Protein AF-A0A8S4E313-F1 (afdb_monomer)

Mean predicted aligned error: 13.6 Å

Solvent-accessible surface area (backbone atoms only — not comparable to full-atom values): 14727 Å² total; per-residue (Å²): 145,84,91,88,78,82,63,69,72,55,64,66,50,67,77,73,58,85,83,60,54,78,63,60,50,50,54,46,44,51,54,25,23,51,51,15,27,47,52,38,62,74,42,85,80,59,63,58,73,61,29,74,74,58,71,61,76,89,90,59,56,84,85,46,45,64,63,26,40,54,32,16,31,54,33,10,38,54,38,22,50,49,52,43,39,22,54,56,12,40,71,27,19,90,74,72,43,41,83,69,44,88,48,68,59,7,23,49,10,4,50,34,14,37,52,18,28,50,41,6,58,76,62,27,57,80,69,40,64,76,78,74,65,87,90,48,58,56,76,55,43,54,35,49,46,30,16,35,53,33,3,44,57,32,13,56,53,43,55,56,52,51,50,54,51,52,51,51,51,50,52,53,49,51,56,45,39,60,69,62,49,44,56,70,70,29,83,81,67,74,58,94,89,73,76,81,68,86,49,68,69,42,45,26,35,44,58,55,96,85,47,59,91,93,55,60,56,54,24,36,28,70,42,68,45,57,47,98,84,68,48,60,51,27,29,27,30,40,34,96,92,46,71,46,69,74,37,48,44,94,34,42,30,78,52,93,69,79,72,92,80,76,77,132

InterPro domains:
  IPR040676 Domain of unknown function DUF5641 [PF18701] (161-254)

Structure (mmCIF, N/CA/C/O backbone):
data_AF-A0A8S4E313-F1
#
_entry.id   AF-A0A8S4E313-F1
#
loop_
_atom_site.group_PDB
_atom_site.id
_atom_site.type_symbol
_atom_site.label_atom_id
_atom_site.label_alt_id
_atom_site.label_comp_id
_atom_site.label_asym_id
_atom_site.label_entity_id
_atom_site.label_seq_id
_atom_site.pdbx_PDB_ins_code
_atom_site.Cartn_x
_atom_site.Cartn_y
_atom_site.Cartn_z
_atom_site.occupancy
_atom_site.B_iso_or_equiv
_atom_site.auth_seq_id
_atom_site.auth_comp_id
_atom_site.auth_asym_id
_atom_site.auth_atom_id
_atom_site.pdbx_PDB_model_num
ATOM 1 N N . MET A 1 1 ? 43.817 -18.218 -29.518 1.00 33.78 1 MET A N 1
ATOM 2 C CA . MET A 1 1 ? 42.663 -18.446 -30.415 1.00 33.78 1 MET A CA 1
ATOM 3 C C . MET A 1 1 ? 41.450 -17.740 -29.827 1.00 33.78 1 MET A C 1
ATOM 5 O O . MET A 1 1 ? 40.709 -18.353 -29.081 1.00 33.78 1 MET A O 1
ATOM 9 N N . ASN A 1 2 ? 41.327 -16.431 -30.047 1.00 34.94 2 ASN A N 1
ATOM 10 C CA . ASN A 1 2 ? 40.176 -15.607 -29.657 1.00 34.94 2 ASN A CA 1
ATOM 11 C C . ASN A 1 2 ? 40.290 -14.267 -30.401 1.00 34.94 2 ASN A C 1
ATOM 13 O O . ASN A 1 2 ? 41.401 -13.751 -30.458 1.00 34.94 2 ASN A O 1
ATOM 17 N N . LEU A 1 3 ? 39.153 -13.755 -30.901 1.00 31.53 3 LEU A N 1
ATOM 18 C CA . LEU A 1 3 ? 38.874 -12.466 -31.586 1.00 31.53 3 LEU A CA 1
ATOM 19 C C . LEU A 1 3 ? 38.391 -12.561 -33.052 1.00 31.53 3 LEU A C 1
ATOM 21 O O . LEU A 1 3 ? 38.936 -11.895 -33.913 1.00 31.53 3 LEU A O 1
ATOM 25 N N . LEU A 1 4 ? 37.327 -13.316 -33.363 1.00 33.41 4 LEU A N 1
ATOM 26 C CA . LEU A 1 4 ? 36.622 -13.175 -34.660 1.00 33.41 4 LEU A CA 1
ATOM 27 C C . LEU A 1 4 ? 35.114 -13.505 -34.568 1.00 33.41 4 LEU A C 1
ATOM 29 O O . LEU A 1 4 ? 34.601 -14.307 -35.339 1.00 33.41 4 LEU A O 1
ATOM 33 N N . ILE A 1 5 ? 34.380 -12.921 -33.611 1.00 38.91 5 ILE A N 1
ATOM 34 C CA . ILE A 1 5 ? 32.898 -13.041 -33.576 1.00 38.91 5 ILE A CA 1
ATOM 35 C C . ILE A 1 5 ? 32.192 -11.665 -33.516 1.00 38.91 5 ILE A C 1
ATOM 37 O O . ILE A 1 5 ? 30.994 -11.578 -33.743 1.00 38.91 5 ILE A O 1
ATOM 41 N N . GLY A 1 6 ? 32.916 -10.557 -33.312 1.00 32.03 6 GLY A N 1
ATOM 42 C CA . GLY A 1 6 ? 32.310 -9.230 -33.103 1.00 32.03 6 GLY A CA 1
ATOM 43 C C . GLY A 1 6 ? 32.039 -8.369 -34.345 1.00 32.03 6 GLY A C 1
ATOM 44 O O . GLY A 1 6 ? 31.407 -7.332 -34.202 1.00 32.03 6 GLY A O 1
ATOM 45 N N . LEU A 1 7 ? 32.505 -8.753 -35.540 1.00 35.91 7 LEU A N 1
ATOM 46 C CA . LEU A 1 7 ? 32.465 -7.879 -36.731 1.00 35.91 7 LEU A CA 1
ATOM 47 C C . LEU A 1 7 ? 31.402 -8.262 -37.775 1.00 35.91 7 LEU A C 1
ATOM 49 O O . LEU A 1 7 ? 31.015 -7.425 -38.579 1.00 35.91 7 LEU A O 1
ATOM 53 N N . LYS A 1 8 ? 30.845 -9.480 -37.727 1.00 34.62 8 LYS A N 1
ATOM 54 C CA . LYS A 1 8 ? 29.827 -9.921 -38.705 1.00 34.62 8 LYS A CA 1
ATOM 55 C C . LYS A 1 8 ? 28.429 -9.337 -38.484 1.00 34.62 8 LYS A C 1
ATOM 57 O O . LYS A 1 8 ? 27.604 -9.403 -39.384 1.00 34.62 8 LYS A O 1
ATOM 62 N N . SER A 1 9 ? 28.147 -8.775 -37.308 1.00 40.34 9 SER A N 1
ATOM 63 C CA . SER A 1 9 ? 26.855 -8.127 -37.040 1.00 40.34 9 SER A CA 1
ATOM 64 C C . SER A 1 9 ? 26.776 -6.689 -37.549 1.00 40.34 9 SER A C 1
ATOM 66 O O . SER A 1 9 ? 25.672 -6.179 -37.654 1.00 40.34 9 SER A O 1
ATOM 68 N N . LEU A 1 10 ? 27.908 -6.054 -37.871 1.00 39.78 10 LEU A N 1
ATOM 69 C CA . LEU A 1 10 ? 27.942 -4.709 -38.457 1.00 39.78 10 LEU A CA 1
ATOM 70 C C . LEU A 1 10 ? 27.840 -4.754 -39.991 1.00 39.78 10 LEU A C 1
ATOM 72 O O . LEU A 1 10 ? 27.096 -3.972 -40.561 1.00 39.78 10 LEU A O 1
ATOM 76 N N . GLU A 1 11 ? 28.445 -5.743 -40.655 1.00 38.09 11 GLU A N 1
ATOM 77 C CA . GLU A 1 11 ? 28.337 -5.872 -42.123 1.00 38.09 11 GLU A CA 1
ATOM 78 C C . GLU A 1 11 ? 26.950 -6.336 -42.610 1.00 38.09 11 GLU A C 1
ATOM 80 O O . GLU A 1 11 ? 26.594 -6.113 -43.763 1.00 38.09 11 GLU A O 1
ATOM 85 N N . PHE A 1 12 ? 26.135 -6.961 -41.748 1.00 43.62 12 PHE A N 1
ATOM 86 C CA . PHE A 1 12 ? 24.740 -7.289 -42.088 1.00 43.62 12 PHE A CA 1
ATOM 87 C C . PHE A 1 12 ? 23.812 -6.062 -42.015 1.00 43.62 12 PHE A C 1
ATOM 89 O O . PHE A 1 12 ? 22.708 -6.096 -42.549 1.00 43.62 12 PHE A O 1
ATOM 96 N N . ILE A 1 13 ? 24.256 -4.987 -41.356 1.00 47.78 13 ILE A N 1
ATOM 97 C CA . ILE A 1 13 ? 23.512 -3.731 -41.222 1.00 47.78 13 ILE A CA 1
ATOM 98 C C . ILE A 1 13 ? 23.762 -2.856 -42.462 1.00 47.78 13 ILE A C 1
ATOM 100 O O . ILE A 1 13 ? 22.803 -2.351 -43.032 1.00 47.78 13 ILE A O 1
ATOM 104 N N . ASP A 1 14 ? 24.989 -2.790 -42.985 1.00 45.66 14 ASP A N 1
ATOM 105 C CA . ASP A 1 14 ? 25.330 -1.946 -44.150 1.00 45.66 14 ASP A CA 1
ATOM 106 C C . ASP A 1 14 ? 24.607 -2.317 -45.466 1.00 45.66 14 ASP A C 1
ATOM 108 O O . ASP A 1 14 ? 24.535 -1.506 -46.385 1.00 45.66 14 ASP A O 1
ATOM 112 N N . GLY A 1 15 ? 24.033 -3.521 -45.575 1.00 45.38 15 GLY A N 1
ATOM 113 C CA . GLY A 1 15 ? 23.331 -3.979 -46.783 1.00 45.38 15 GLY A CA 1
ATOM 114 C C . GLY A 1 15 ? 21.888 -3.479 -46.952 1.00 45.38 15 GLY A C 1
ATOM 115 O O . GLY A 1 15 ? 21.317 -3.676 -48.021 1.00 45.38 15 GLY A O 1
ATOM 116 N N . ILE A 1 16 ? 21.292 -2.868 -45.919 1.00 51.31 16 ILE A N 1
ATOM 117 C CA . ILE A 1 16 ? 19.897 -2.371 -45.925 1.00 51.31 16 ILE A CA 1
ATOM 118 C C . ILE A 1 16 ? 19.848 -0.826 -45.972 1.00 51.31 16 ILE A C 1
ATOM 120 O O . ILE A 1 16 ? 18.861 -0.251 -46.419 1.00 51.31 16 ILE A O 1
ATOM 124 N N . TYR A 1 17 ? 20.931 -0.140 -45.590 1.00 51.38 17 TYR A N 1
ATOM 125 C CA . TYR A 1 17 ? 21.024 1.326 -45.480 1.00 51.38 17 TYR A CA 1
ATOM 126 C C . TYR A 1 17 ? 21.495 2.024 -46.770 1.00 51.38 17 TYR A C 1
ATOM 128 O O . TYR A 1 17 ? 22.339 2.915 -46.731 1.00 51.38 17 TYR A O 1
ATOM 136 N N . THR A 1 18 ? 20.981 1.645 -47.941 1.00 56.50 18 THR A N 1
ATOM 137 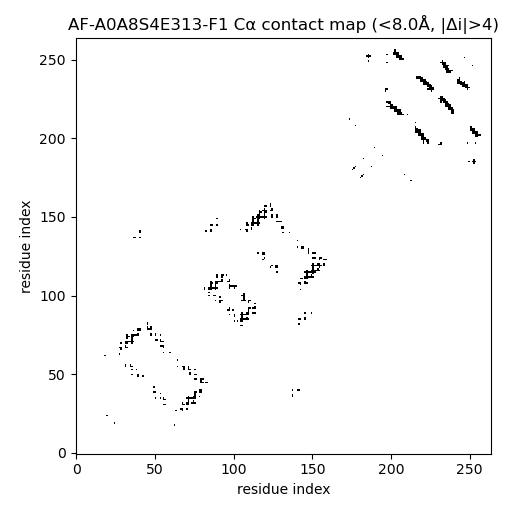C CA . THR A 1 18 ? 21.336 2.349 -49.191 1.00 56.50 18 THR A CA 1
ATOM 138 C C . THR A 1 18 ? 20.481 3.589 -49.475 1.00 56.50 18 THR A C 1
ATOM 140 O O . THR A 1 18 ? 20.801 4.311 -50.416 1.00 56.50 18 THR A O 1
ATOM 143 N N . ALA A 1 19 ? 19.440 3.863 -48.676 1.00 61.62 19 ALA A N 1
ATOM 144 C CA . ALA A 1 19 ? 18.470 4.929 -48.955 1.00 61.62 19 ALA A CA 1
ATOM 145 C C . ALA A 1 19 ? 18.411 6.086 -47.930 1.00 61.62 19 ALA A C 1
ATOM 147 O O . ALA A 1 19 ? 17.939 7.162 -48.277 1.00 61.62 19 ALA A O 1
ATOM 148 N N . LEU A 1 20 ? 18.938 5.919 -46.707 1.00 64.19 20 LEU A N 1
ATOM 149 C CA . LEU A 1 20 ? 18.918 6.955 -45.658 1.00 64.19 20 LEU A CA 1
ATOM 150 C C . LEU A 1 20 ? 20.297 7.594 -45.460 1.00 64.19 20 LEU A C 1
ATOM 152 O O . LEU A 1 20 ? 21.321 6.904 -45.473 1.00 64.19 20 LEU A O 1
ATOM 156 N N . THR A 1 21 ? 20.331 8.902 -45.203 1.00 78.31 21 THR A N 1
ATOM 157 C CA . THR A 1 21 ? 21.546 9.566 -44.714 1.00 78.31 21 THR A CA 1
ATOM 158 C C . THR A 1 21 ? 21.866 9.134 -43.275 1.00 78.31 21 THR A C 1
ATOM 160 O O . THR A 1 21 ? 21.014 8.627 -42.543 1.00 78.31 21 THR A O 1
ATOM 163 N N . SER A 1 22 ? 23.112 9.334 -42.830 1.00 78.44 22 SER A N 1
ATOM 164 C CA . SER A 1 22 ? 23.533 8.956 -41.471 1.00 78.44 22 SER A CA 1
ATOM 165 C C . SER A 1 22 ? 22.798 9.715 -40.362 1.00 78.44 22 SER A C 1
ATOM 167 O O . SER A 1 22 ? 22.685 9.200 -39.254 1.00 78.44 22 SER A O 1
ATOM 169 N N . GLU A 1 23 ? 22.331 10.933 -40.647 1.00 83.88 23 GLU A N 1
ATOM 170 C CA . GLU A 1 23 ? 21.564 11.754 -39.703 1.00 83.88 23 GLU A CA 1
ATOM 171 C C . GLU A 1 23 ? 20.114 11.254 -39.608 1.00 83.88 23 GLU A C 1
ATOM 173 O O . GLU A 1 23 ? 19.646 10.956 -38.512 1.00 83.88 23 GLU A O 1
ATOM 178 N N . GLU A 1 24 ? 19.453 11.003 -40.743 1.00 82.31 24 GLU A N 1
ATOM 179 C CA . GLU A 1 24 ? 18.090 10.442 -40.779 1.00 82.31 24 GLU A CA 1
ATOM 180 C C . GLU A 1 24 ? 18.011 9.055 -40.123 1.00 82.31 24 GLU A C 1
ATOM 182 O O . GLU A 1 24 ? 17.054 8.740 -39.415 1.00 82.31 24 GLU A O 1
ATOM 187 N N . ALA A 1 25 ? 19.042 8.224 -40.304 1.00 84.00 25 ALA A N 1
ATOM 188 C CA . ALA A 1 25 ? 19.141 6.927 -39.643 1.00 84.00 25 ALA A CA 1
ATOM 189 C C . ALA A 1 25 ? 19.225 7.043 -38.109 1.00 84.00 25 ALA A C 1
ATOM 191 O O . ALA A 1 25 ? 18.659 6.206 -37.398 1.00 84.00 25 ALA A O 1
ATOM 192 N N . ALA A 1 26 ? 19.923 8.061 -37.594 1.00 86.88 26 ALA A N 1
ATOM 193 C CA . ALA A 1 26 ? 20.069 8.293 -36.159 1.00 86.88 26 ALA A CA 1
ATOM 194 C C . ALA A 1 26 ? 18.761 8.805 -35.534 1.00 86.88 26 ALA A C 1
ATOM 196 O O . ALA A 1 26 ? 18.336 8.277 -34.503 1.00 86.88 26 ALA A O 1
ATOM 197 N N . ASP A 1 27 ? 18.090 9.750 -36.195 1.00 87.56 27 ASP A N 1
ATOM 198 C CA . ASP A 1 27 ? 16.810 10.313 -35.748 1.00 87.56 27 ASP A CA 1
ATOM 199 C C . ASP A 1 27 ? 15.691 9.260 -35.761 1.00 87.56 27 ASP A C 1
ATOM 201 O O . ASP A 1 27 ? 14.909 9.137 -34.805 1.00 87.56 27 ASP A O 1
ATOM 205 N N . LEU A 1 28 ? 15.657 8.426 -36.808 1.00 89.06 28 LEU A N 1
ATOM 206 C CA . LEU A 1 28 ? 14.756 7.280 -36.889 1.00 89.06 28 LEU A CA 1
ATOM 207 C C . LEU A 1 28 ? 15.016 6.304 -35.737 1.00 89.06 28 LEU A C 1
ATOM 209 O O . LEU A 1 28 ? 14.085 5.873 -35.050 1.00 89.06 28 LEU A O 1
ATOM 213 N N . GLN A 1 29 ? 16.285 5.974 -35.484 1.00 90.12 29 GLN A N 1
ATOM 214 C CA . GLN A 1 29 ? 16.652 5.084 -34.390 1.00 90.12 29 GLN A CA 1
ATOM 215 C C . GLN A 1 29 ? 16.237 5.654 -33.026 1.00 90.12 29 GLN A C 1
ATOM 217 O O . GLN A 1 29 ? 15.736 4.893 -32.195 1.00 90.12 29 GLN A O 1
ATOM 222 N N . GLU A 1 30 ? 16.415 6.953 -32.776 1.00 90.81 30 GLU A N 1
ATOM 223 C CA . GLU A 1 30 ? 16.017 7.598 -31.520 1.00 90.81 30 GLU A CA 1
ATOM 224 C C . GLU A 1 30 ? 14.498 7.537 -31.312 1.00 90.81 30 GLU A C 1
ATOM 226 O O . GLU A 1 30 ? 14.034 7.064 -30.268 1.00 90.81 30 GLU A O 1
ATOM 231 N N . THR A 1 31 ? 13.727 7.916 -32.332 1.00 91.75 31 THR A N 1
ATOM 232 C CA . THR A 1 31 ? 12.257 7.955 -32.289 1.00 91.75 31 THR A CA 1
ATOM 233 C C . THR A 1 31 ? 11.668 6.559 -32.068 1.00 91.75 31 THR A C 1
ATOM 235 O O . THR A 1 31 ? 10.872 6.329 -31.150 1.00 91.75 31 THR A O 1
ATOM 238 N N . CYS A 1 32 ? 12.129 5.580 -32.847 1.00 94.12 32 CYS A N 1
ATOM 239 C CA . CYS A 1 32 ? 11.711 4.185 -32.739 1.00 94.12 32 CYS A CA 1
ATOM 240 C C . CYS A 1 32 ? 12.145 3.555 -31.406 1.00 94.12 32 CYS A C 1
ATOM 242 O O . CYS A 1 32 ? 11.398 2.789 -30.788 1.00 94.12 32 CYS A O 1
ATOM 244 N N . CYS A 1 33 ? 13.329 3.911 -30.902 1.00 93.75 33 CYS A N 1
ATOM 245 C CA . CYS A 1 33 ? 13.784 3.455 -29.595 1.00 93.75 33 CYS A CA 1
ATOM 246 C C . CYS A 1 33 ? 12.902 4.000 -28.463 1.00 93.75 33 CYS A C 1
ATOM 248 O O . CYS A 1 33 ? 12.493 3.226 -27.591 1.00 93.75 33 CYS A O 1
ATOM 250 N N . ALA A 1 34 ? 12.563 5.294 -28.493 1.00 91.31 34 ALA A N 1
ATOM 251 C CA . ALA A 1 34 ? 11.677 5.923 -27.517 1.00 91.31 34 ALA A CA 1
ATOM 252 C C . ALA A 1 34 ? 10.285 5.271 -27.509 1.00 91.31 34 ALA A C 1
ATOM 254 O O . ALA A 1 34 ? 9.765 4.959 -26.434 1.00 91.31 34 ALA A O 1
ATOM 255 N N . HIS A 1 35 ? 9.732 4.965 -28.689 1.00 92.62 35 HIS A N 1
ATOM 256 C CA . HIS A 1 35 ? 8.467 4.238 -28.814 1.00 92.62 35 HIS A CA 1
ATOM 257 C C . HIS A 1 35 ? 8.540 2.844 -28.163 1.00 92.62 35 HIS A C 1
ATOM 259 O O . HIS A 1 35 ? 7.670 2.464 -27.375 1.00 92.62 35 HIS A O 1
ATOM 265 N N . GLY A 1 36 ? 9.626 2.103 -28.405 1.00 93.56 36 GLY A N 1
ATOM 266 C CA . GLY A 1 36 ? 9.865 0.808 -27.765 1.00 93.56 36 GLY A CA 1
ATOM 267 C C . GLY A 1 36 ? 10.011 0.890 -26.239 1.00 93.56 36 GLY A C 1
ATOM 268 O O . GLY A 1 36 ? 9.513 0.018 -25.520 1.00 93.56 36 GLY A O 1
ATOM 269 N N . GLU A 1 37 ? 10.663 1.932 -25.713 1.00 92.62 37 GLU A N 1
ATOM 270 C CA . GLU A 1 37 ? 10.770 2.153 -24.264 1.00 92.62 37 GLU A CA 1
ATOM 271 C C . GLU A 1 37 ? 9.419 2.535 -23.627 1.00 92.62 37 GLU A C 1
ATOM 273 O O . GLU A 1 37 ? 9.097 2.046 -22.538 1.00 92.62 37 GLU A O 1
ATOM 278 N N . ALA A 1 38 ? 8.608 3.355 -24.301 1.00 90.19 38 ALA A N 1
ATOM 279 C CA . ALA A 1 38 ? 7.260 3.709 -23.855 1.00 90.19 38 ALA A CA 1
ATOM 280 C C . ALA A 1 38 ? 6.349 2.471 -23.799 1.00 90.19 38 ALA A C 1
ATOM 282 O O . ALA A 1 38 ? 5.729 2.206 -22.764 1.00 90.19 38 ALA A O 1
ATOM 283 N N . TYR A 1 39 ? 6.370 1.641 -24.848 1.00 91.94 39 TYR A N 1
ATOM 284 C CA . TYR A 1 39 ? 5.656 0.363 -24.875 1.00 91.94 39 TYR A CA 1
ATOM 285 C C . TYR A 1 39 ? 6.085 -0.563 -23.723 1.00 91.94 39 TYR A C 1
ATOM 287 O O . TYR A 1 39 ? 5.256 -1.143 -23.025 1.00 91.94 39 TYR A O 1
ATOM 295 N N . ALA A 1 40 ? 7.390 -0.674 -23.453 1.00 92.44 40 ALA A N 1
ATOM 296 C CA . ALA A 1 40 ? 7.893 -1.476 -22.334 1.00 92.44 40 ALA A CA 1
ATOM 297 C C . ALA A 1 40 ? 7.493 -0.922 -20.950 1.00 92.44 40 ALA A C 1
ATOM 299 O O . ALA A 1 40 ? 7.377 -1.680 -19.977 1.00 92.44 40 ALA A O 1
ATOM 300 N N . THR A 1 41 ? 7.306 0.395 -20.845 1.00 88.75 41 THR A N 1
ATOM 301 C CA . THR A 1 41 ? 6.872 1.059 -19.610 1.00 88.75 41 THR A CA 1
ATOM 302 C C . THR A 1 41 ? 5.433 0.672 -19.281 1.00 88.75 41 THR A C 1
ATOM 304 O O . THR A 1 41 ? 5.184 0.197 -18.167 1.00 88.75 41 THR A O 1
ATOM 307 N N . SER A 1 42 ? 4.528 0.776 -20.261 1.00 86.56 42 SER A N 1
ATOM 308 C CA . SER A 1 42 ? 3.108 0.421 -20.127 1.00 86.56 42 SER A CA 1
ATOM 309 C C . SER A 1 42 ? 2.860 -1.093 -20.073 1.00 86.56 42 SER A C 1
ATOM 311 O O . SER A 1 42 ? 1.901 -1.541 -19.442 1.00 86.56 42 SER A O 1
ATOM 313 N N . ALA A 1 43 ? 3.748 -1.906 -20.654 1.00 87.75 43 ALA A N 1
ATOM 314 C CA . ALA A 1 43 ? 3.625 -3.359 -20.650 1.00 87.75 43 ALA A CA 1
ATOM 315 C C . ALA A 1 43 ? 3.624 -3.957 -19.223 1.00 87.75 43 ALA A C 1
ATOM 317 O O . ALA A 1 43 ? 4.505 -3.650 -18.406 1.00 87.75 43 ALA A O 1
ATOM 318 N N . PRO A 1 44 ? 2.701 -4.881 -18.899 1.00 81.75 44 PRO A N 1
ATOM 319 C CA . PRO A 1 44 ? 2.650 -5.503 -17.584 1.00 81.75 44 PRO A CA 1
ATOM 320 C C . PRO A 1 44 ? 3.828 -6.463 -17.360 1.00 81.75 44 PRO A C 1
ATOM 322 O O . PRO A 1 44 ? 4.158 -7.315 -18.185 1.00 81.75 44 PRO A O 1
ATOM 325 N N . GLY A 1 45 ? 4.447 -6.371 -16.181 1.00 85.12 45 GLY A N 1
ATOM 326 C CA . GLY A 1 45 ? 5.500 -7.292 -15.753 1.00 85.12 45 GLY A CA 1
ATOM 327 C C . GLY A 1 45 ? 6.877 -7.033 -16.377 1.00 85.12 45 GLY A C 1
ATOM 328 O O . GLY A 1 45 ? 7.225 -5.909 -16.727 1.00 85.12 45 GLY A O 1
ATOM 329 N N . THR A 1 46 ? 7.708 -8.080 -16.416 1.00 87.94 46 THR A N 1
ATOM 330 C CA . THR A 1 46 ? 9.125 -8.024 -16.848 1.00 87.94 46 THR A CA 1
ATOM 331 C C . THR A 1 46 ? 9.483 -9.124 -17.855 1.00 87.94 46 THR A C 1
ATOM 333 O O . THR A 1 46 ? 10.652 -9.479 -18.007 1.00 87.94 46 THR A O 1
ATOM 336 N N . ASN A 1 47 ? 8.481 -9.707 -18.526 1.00 90.62 47 ASN A N 1
ATOM 337 C CA . ASN A 1 47 ? 8.688 -10.765 -19.515 1.00 90.62 47 ASN A CA 1
ATOM 338 C C . ASN A 1 47 ? 9.130 -10.155 -20.859 1.00 90.62 47 ASN A C 1
ATOM 340 O O . ASN A 1 47 ? 8.326 -9.467 -21.482 1.00 90.62 47 ASN A O 1
ATOM 344 N N . PRO A 1 48 ? 10.348 -10.440 -21.360 1.00 89.38 48 PRO A N 1
ATOM 345 C CA . PRO A 1 48 ? 10.834 -9.860 -22.614 1.00 89.38 48 PRO A CA 1
ATOM 346 C C . PRO A 1 48 ? 10.015 -10.252 -23.848 1.00 89.38 48 PRO A C 1
ATOM 348 O O . PRO A 1 48 ? 10.093 -9.565 -24.862 1.00 89.38 48 PRO A O 1
ATOM 351 N N . ARG A 1 49 ? 9.224 -11.336 -23.780 1.00 90.44 49 ARG A N 1
ATOM 352 C CA . ARG A 1 49 ? 8.392 -11.789 -24.907 1.00 90.44 49 ARG A CA 1
ATOM 353 C C . ARG A 1 49 ? 7.347 -10.761 -25.334 1.00 90.44 49 ARG A C 1
ATOM 355 O O . ARG A 1 49 ? 7.001 -10.762 -26.508 1.00 90.44 49 ARG A O 1
ATOM 362 N N . VAL A 1 50 ? 6.920 -9.871 -24.431 1.00 92.38 50 VAL A N 1
ATOM 363 C CA . VAL A 1 50 ? 5.958 -8.798 -24.743 1.00 92.38 50 VAL A CA 1
ATOM 364 C C . VAL A 1 50 ? 6.469 -7.867 -25.844 1.00 92.38 50 VAL A C 1
ATOM 366 O O . VAL A 1 50 ? 5.695 -7.350 -26.632 1.00 92.38 50 VAL A O 1
ATOM 369 N N . CYS A 1 51 ? 7.791 -7.720 -25.974 1.00 92.75 51 CYS A N 1
ATOM 370 C CA . CYS A 1 51 ? 8.392 -6.890 -27.012 1.00 92.75 51 CYS A CA 1
ATOM 371 C C . CYS A 1 51 ? 8.233 -7.463 -28.424 1.00 92.75 51 CYS A C 1
ATOM 373 O O . CYS A 1 51 ? 8.525 -6.764 -29.384 1.00 92.75 51 CYS A O 1
ATOM 375 N N . SER A 1 52 ? 7.798 -8.717 -28.575 1.00 90.69 52 SER A N 1
ATOM 376 C CA . SER A 1 52 ? 7.520 -9.299 -29.898 1.00 90.69 52 SER A CA 1
ATOM 377 C C . SER A 1 52 ? 6.312 -8.631 -30.557 1.00 90.69 52 SER A C 1
ATOM 379 O O . SER A 1 52 ? 6.289 -8.506 -31.779 1.00 90.69 52 SER A O 1
ATOM 381 N N . ASP A 1 53 ? 5.369 -8.166 -29.731 1.00 90.94 53 ASP A N 1
ATOM 382 C CA . ASP A 1 53 ? 4.118 -7.522 -30.136 1.00 90.94 53 ASP A CA 1
ATOM 383 C C . ASP A 1 53 ? 4.258 -5.994 -30.266 1.00 90.94 53 ASP A C 1
ATOM 385 O O . ASP A 1 53 ? 3.298 -5.312 -30.625 1.00 90.94 53 ASP A O 1
ATOM 389 N N . ALA A 1 54 ? 5.445 -5.447 -29.973 1.00 92.00 54 ALA A N 1
ATOM 390 C CA . ALA A 1 54 ? 5.724 -4.025 -30.113 1.00 92.00 54 ALA A CA 1
ATOM 391 C C . ALA A 1 54 ? 5.737 -3.641 -31.600 1.00 92.00 54 ALA A C 1
ATOM 393 O O . ALA A 1 54 ? 6.500 -4.203 -32.395 1.00 92.00 54 ALA A O 1
ATOM 394 N N . LYS A 1 55 ? 4.875 -2.689 -31.956 1.00 92.06 55 LYS A N 1
ATOM 395 C CA . LYS A 1 55 ? 4.722 -2.169 -33.316 1.00 92.06 55 LYS A CA 1
ATOM 396 C C . LYS A 1 55 ? 5.502 -0.862 -33.484 1.00 92.06 55 LYS A C 1
ATOM 398 O O . LYS A 1 55 ? 5.739 -0.180 -32.487 1.00 92.06 55 LYS A O 1
ATOM 403 N N . PRO A 1 56 ? 5.934 -0.539 -34.711 1.00 91.88 56 PRO A N 1
ATOM 404 C CA . PRO A 1 56 ? 6.480 0.774 -35.006 1.00 91.88 56 PRO A CA 1
ATOM 405 C C . PRO A 1 56 ? 5.372 1.848 -34.985 1.00 91.88 56 PRO A C 1
ATOM 407 O O . PRO A 1 56 ? 4.193 1.489 -35.052 1.00 91.88 56 PRO A O 1
ATOM 410 N N . PRO A 1 57 ? 5.734 3.140 -34.883 1.00 91.06 57 PRO A N 1
ATOM 411 C CA . PRO A 1 57 ? 4.817 4.256 -35.126 1.00 91.06 57 PRO A CA 1
ATOM 412 C C . PRO A 1 57 ? 4.156 4.185 -36.512 1.00 91.06 57 PRO A C 1
ATOM 414 O O . PRO A 1 57 ? 4.734 3.619 -37.438 1.00 91.06 57 PRO A O 1
ATOM 417 N N . ASP A 1 58 ? 2.969 4.782 -36.646 1.00 88.19 58 ASP A N 1
ATOM 418 C CA . ASP A 1 58 ? 2.194 4.761 -37.897 1.00 88.19 58 ASP A CA 1
ATOM 419 C C . ASP A 1 58 ? 2.774 5.695 -38.985 1.00 88.19 58 ASP A C 1
ATOM 421 O O . ASP A 1 58 ? 2.587 5.441 -40.173 1.00 88.19 58 ASP A O 1
ATOM 425 N N . ASP A 1 59 ? 3.514 6.739 -38.592 1.00 87.12 59 ASP A N 1
ATOM 426 C CA . ASP A 1 59 ? 4.090 7.751 -39.490 1.00 87.12 59 ASP A CA 1
ATOM 427 C C . ASP A 1 59 ? 5.526 7.382 -39.914 1.00 87.12 59 ASP A C 1
ATOM 429 O O . ASP A 1 59 ? 6.493 7.991 -39.454 1.00 87.12 59 ASP A O 1
ATOM 433 N N . LEU A 1 60 ? 5.679 6.351 -40.752 1.00 88.19 60 LEU A N 1
ATOM 434 C CA . LEU A 1 60 ? 6.978 5.919 -41.285 1.00 88.19 60 LEU A CA 1
ATOM 435 C C . LEU A 1 60 ? 6.936 5.713 -42.797 1.00 88.19 60 LEU A C 1
ATOM 437 O O . LEU A 1 60 ? 6.003 5.101 -43.323 1.00 88.19 60 LEU A O 1
ATOM 441 N N . ASP A 1 61 ? 7.997 6.145 -43.474 1.00 88.25 61 ASP A N 1
ATOM 442 C CA . ASP A 1 61 ? 8.214 5.829 -44.883 1.00 88.25 61 ASP A CA 1
ATOM 443 C C . ASP A 1 61 ? 8.538 4.336 -45.055 1.00 88.25 61 ASP A C 1
ATOM 445 O O . ASP A 1 61 ? 9.110 3.706 -44.162 1.00 88.25 61 ASP A O 1
ATOM 449 N N . GLU A 1 62 ? 8.219 3.752 -46.216 1.00 86.12 62 GLU A N 1
ATOM 450 C CA . GLU A 1 62 ? 8.380 2.307 -46.471 1.00 86.12 62 GLU A CA 1
ATOM 451 C C . GLU A 1 62 ? 9.804 1.795 -46.179 1.00 86.12 62 GLU A C 1
ATOM 453 O O . GLU A 1 62 ? 9.986 0.695 -45.655 1.00 86.12 62 GLU A O 1
ATOM 458 N N . GLU A 1 63 ? 10.816 2.619 -46.451 1.00 84.25 63 GLU A N 1
ATOM 459 C CA . GLU A 1 63 ? 12.235 2.314 -46.230 1.00 84.25 63 GLU A CA 1
ATOM 460 C C . GLU A 1 63 ? 12.637 2.365 -44.742 1.00 84.25 63 GLU A C 1
ATOM 462 O O . GLU A 1 63 ? 13.614 1.737 -44.328 1.00 84.25 63 GLU A O 1
ATOM 467 N N . GLN A 1 64 ? 11.864 3.071 -43.913 1.00 89.50 64 GLN A N 1
ATOM 468 C CA . GLN A 1 64 ? 12.106 3.260 -42.480 1.00 89.50 64 GLN A CA 1
ATOM 469 C C . GLN A 1 64 ? 11.446 2.175 -41.617 1.00 89.50 64 GLN A C 1
ATOM 471 O O . GLN A 1 64 ? 11.872 1.946 -40.479 1.00 89.50 64 GLN A O 1
ATOM 476 N N . VAL A 1 65 ? 10.426 1.483 -42.141 1.00 89.69 65 VAL A N 1
ATOM 477 C CA . VAL A 1 65 ? 9.609 0.520 -41.383 1.00 89.69 65 VAL A CA 1
ATOM 478 C C . VAL A 1 65 ? 10.454 -0.608 -40.788 1.00 89.69 65 VAL A C 1
ATOM 480 O O . VAL A 1 65 ? 10.408 -0.842 -39.578 1.00 89.69 65 VAL A O 1
ATOM 483 N N . GLU A 1 66 ? 11.247 -1.305 -41.603 1.00 89.44 66 GLU A N 1
ATOM 484 C CA . GLU A 1 66 ? 12.006 -2.474 -41.138 1.00 89.44 66 GLU A CA 1
ATOM 485 C C . GLU A 1 66 ? 13.127 -2.097 -40.143 1.00 89.44 66 GLU A C 1
ATOM 487 O O . GLU A 1 66 ? 13.180 -2.692 -39.057 1.00 89.44 66 GLU A O 1
ATOM 492 N N . PRO A 1 67 ? 13.965 -1.066 -40.403 1.00 89.88 67 PRO A N 1
ATOM 493 C CA . PRO A 1 67 ? 14.912 -0.555 -39.407 1.00 89.88 67 PRO A CA 1
ATOM 494 C C . PRO A 1 67 ? 14.234 -0.136 -38.094 1.00 89.88 67 PRO A C 1
ATOM 496 O O . PRO A 1 67 ? 14.732 -0.444 -37.003 1.00 89.88 67 PRO 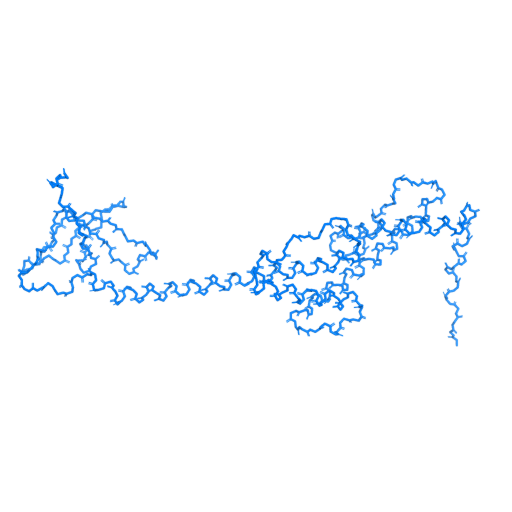A O 1
ATOM 499 N N . CYS A 1 68 ? 13.065 0.508 -38.177 1.00 93.50 68 CYS A N 1
ATOM 500 C CA . CYS A 1 68 ? 12.316 0.934 -37.003 1.00 93.50 68 CYS A CA 1
ATOM 501 C C . CYS A 1 68 ? 11.799 -0.250 -36.175 1.00 93.50 68 CYS A C 1
ATOM 503 O O . CYS A 1 68 ? 11.942 -0.247 -34.952 1.00 93.50 68 CYS A O 1
ATOM 505 N N . ILE A 1 69 ? 11.256 -1.297 -36.808 1.00 92.88 69 ILE A N 1
ATOM 506 C CA . ILE A 1 69 ? 10.792 -2.510 -36.111 1.00 92.88 69 ILE A CA 1
ATOM 507 C C . ILE A 1 69 ? 11.933 -3.138 -35.304 1.00 92.88 69 ILE A C 1
ATOM 509 O O . ILE A 1 69 ? 11.740 -3.528 -34.145 1.00 92.88 69 ILE A O 1
ATOM 513 N N . ILE A 1 70 ? 13.126 -3.226 -35.895 1.00 91.75 70 ILE A N 1
ATOM 514 C CA . ILE A 1 70 ? 14.315 -3.761 -35.223 1.00 91.75 70 ILE A CA 1
ATOM 515 C C . ILE A 1 70 ? 14.674 -2.884 -34.014 1.00 91.75 70 ILE A C 1
ATOM 517 O O . ILE A 1 70 ? 14.863 -3.410 -32.909 1.00 91.75 70 ILE A O 1
ATOM 521 N N . ALA A 1 71 ? 14.706 -1.559 -34.190 1.00 93.50 71 ALA A N 1
ATOM 522 C CA . ALA A 1 71 ? 15.018 -0.602 -33.129 1.00 93.50 71 ALA A CA 1
ATOM 523 C C . ALA A 1 71 ? 14.001 -0.649 -31.971 1.00 93.50 71 ALA A C 1
ATOM 525 O O . ALA A 1 71 ? 14.401 -0.785 -30.809 1.00 93.50 71 ALA A O 1
ATOM 526 N N . VAL A 1 72 ? 12.697 -0.627 -32.273 1.00 95.00 72 VAL A N 1
ATOM 527 C CA . VAL A 1 72 ? 11.595 -0.722 -31.297 1.00 95.00 72 VAL A CA 1
ATOM 528 C C . VAL A 1 72 ? 11.742 -1.980 -30.447 1.00 95.00 72 VAL A C 1
ATOM 530 O O . VAL A 1 72 ? 11.749 -1.912 -29.213 1.00 95.00 72 VAL A O 1
ATOM 533 N N . LYS A 1 73 ? 11.908 -3.143 -31.089 1.00 94.69 73 LYS A N 1
ATOM 534 C CA . LYS A 1 73 ? 12.009 -4.432 -30.392 1.00 94.69 73 LYS A CA 1
ATOM 535 C C . LYS A 1 73 ? 13.256 -4.499 -29.513 1.00 94.69 73 LYS A C 1
ATOM 537 O O . LYS A 1 73 ? 13.165 -4.912 -28.352 1.00 94.69 73 LYS A O 1
ATOM 542 N N . ALA A 1 74 ? 14.406 -4.061 -30.028 1.00 93.94 74 ALA A N 1
ATOM 543 C CA . ALA A 1 74 ? 15.664 -4.057 -29.285 1.00 93.94 74 ALA A CA 1
ATOM 544 C C . ALA A 1 74 ? 15.610 -3.124 -28.061 1.00 93.94 74 ALA A C 1
ATOM 546 O O . ALA A 1 74 ? 15.985 -3.524 -26.949 1.00 93.94 74 ALA A O 1
ATOM 547 N N . CYS A 1 75 ? 15.096 -1.903 -28.230 1.00 95.19 75 CYS A N 1
ATOM 548 C CA . CYS A 1 75 ? 14.963 -0.940 -27.139 1.00 95.19 75 CYS A CA 1
ATOM 549 C C . CYS A 1 75 ? 13.911 -1.358 -26.110 1.00 95.19 75 CYS A C 1
ATOM 551 O O . CYS A 1 75 ? 14.179 -1.263 -24.908 1.00 95.19 75 CYS A O 1
ATOM 553 N N . CYS A 1 76 ? 12.788 -1.940 -26.540 1.00 95.19 76 CYS A N 1
ATOM 554 C CA . CYS A 1 76 ? 11.811 -2.538 -25.632 1.00 95.19 76 CYS A CA 1
ATOM 555 C C . CYS A 1 76 ? 12.462 -3.607 -24.742 1.00 95.19 76 CYS A C 1
ATOM 557 O O . CYS A 1 76 ? 12.366 -3.543 -23.514 1.00 95.19 76 CYS A O 1
ATOM 559 N N . GLN A 1 77 ? 13.201 -4.560 -25.323 1.00 95.06 77 GLN A N 1
ATOM 560 C CA . GLN A 1 77 ? 13.856 -5.623 -24.548 1.00 95.06 77 GLN A CA 1
ATOM 561 C C . GLN A 1 77 ? 14.881 -5.061 -23.554 1.00 95.06 77 GLN A C 1
ATOM 563 O O . GLN A 1 77 ? 14.947 -5.498 -22.397 1.00 95.06 77 GLN A O 1
ATOM 568 N N . LYS A 1 78 ? 15.658 -4.058 -23.978 1.00 93.88 78 LYS A N 1
ATOM 569 C CA . LYS A 1 78 ? 16.605 -3.345 -23.113 1.00 93.88 78 LYS A CA 1
ATOM 570 C C . LYS A 1 78 ? 15.886 -2.655 -21.952 1.00 93.88 78 LYS A C 1
ATOM 572 O O . LYS A 1 78 ? 16.360 -2.728 -20.816 1.00 93.88 78 LYS A O 1
ATOM 577 N N . HIS A 1 79 ? 14.736 -2.037 -22.202 1.00 94.19 79 HIS A N 1
ATOM 578 C CA . HIS A 1 79 ? 13.943 -1.379 -21.170 1.00 94.19 79 HIS A CA 1
ATOM 579 C C . HIS A 1 79 ? 13.292 -2.383 -20.204 1.00 94.19 79 HIS A C 1
ATOM 581 O O . HIS A 1 79 ? 13.354 -2.197 -18.989 1.00 94.19 79 HIS A O 1
ATOM 587 N N . ILE A 1 80 ? 12.786 -3.517 -20.695 1.00 94.56 80 ILE A N 1
ATOM 588 C CA . ILE A 1 80 ? 12.295 -4.612 -19.842 1.00 94.56 80 ILE A CA 1
ATOM 589 C C . ILE A 1 80 ? 13.402 -5.138 -18.916 1.00 94.56 80 ILE A C 1
ATOM 591 O O . ILE A 1 80 ? 13.149 -5.414 -17.738 1.00 94.56 80 ILE A O 1
ATOM 595 N N . LYS A 1 81 ? 14.651 -5.215 -19.393 1.00 94.31 81 LYS A N 1
ATOM 596 C CA . LYS A 1 81 ? 15.800 -5.538 -18.535 1.00 94.31 81 LYS A CA 1
ATOM 597 C C . LYS A 1 81 ? 16.002 -4.482 -17.440 1.00 94.31 81 LYS A C 1
ATOM 599 O O . LYS A 1 81 ? 16.149 -4.865 -16.281 1.00 94.31 81 LYS A O 1
ATOM 604 N N . LYS A 1 82 ? 15.932 -3.181 -17.764 1.00 94.06 82 LYS A N 1
ATOM 605 C CA . LYS A 1 82 ? 15.978 -2.094 -16.760 1.00 94.06 82 LYS A CA 1
ATOM 606 C C . LYS A 1 82 ? 14.852 -2.240 -15.724 1.00 94.06 82 LYS A C 1
ATOM 608 O O . LYS A 1 82 ? 15.110 -2.110 -14.531 1.00 94.06 82 LYS A O 1
ATOM 613 N N . LYS A 1 83 ? 13.630 -2.579 -16.153 1.00 94.19 83 LYS A N 1
ATOM 614 C CA . LYS A 1 83 ? 12.468 -2.820 -15.276 1.00 94.19 83 LYS A CA 1
ATOM 615 C C . LYS A 1 83 ? 12.703 -3.999 -14.326 1.00 94.19 83 LYS A C 1
ATOM 617 O O . LYS A 1 83 ? 12.431 -3.898 -13.131 1.00 94.19 83 LYS A O 1
ATOM 622 N N . LYS A 1 84 ? 13.274 -5.097 -14.832 1.00 94.75 84 LYS A N 1
ATOM 623 C CA . LYS A 1 84 ? 13.656 -6.269 -14.026 1.00 94.75 84 LYS A CA 1
ATOM 624 C C . LYS A 1 84 ? 14.718 -5.929 -12.981 1.00 94.75 84 LYS A C 1
ATOM 626 O O . LYS A 1 84 ? 14.594 -6.336 -11.826 1.00 94.75 84 LYS A O 1
ATOM 631 N N . ASP A 1 85 ? 15.730 -5.174 -13.380 1.00 95.50 85 ASP A N 1
ATOM 632 C CA . ASP A 1 85 ? 16.810 -4.730 -12.504 1.00 95.50 85 ASP A CA 1
ATOM 633 C C . ASP A 1 85 ? 16.315 -3.756 -11.422 1.00 95.50 85 ASP A C 1
ATOM 635 O O . ASP A 1 85 ? 16.654 -3.909 -10.248 1.00 95.50 85 ASP A O 1
ATOM 639 N N . CYS A 1 86 ? 15.454 -2.806 -11.796 1.00 95.62 86 CYS A N 1
ATOM 640 C CA . CYS A 1 86 ? 14.779 -1.896 -10.873 1.00 95.62 86 CYS A CA 1
ATOM 641 C C . CYS A 1 86 ? 13.958 -2.674 -9.831 1.00 95.62 86 CYS A C 1
ATOM 643 O O . CYS A 1 86 ? 14.135 -2.480 -8.628 1.00 95.62 86 CYS A O 1
ATOM 645 N N . ALA A 1 87 ? 13.148 -3.644 -10.272 1.00 94.88 87 ALA A N 1
ATOM 646 C CA . ALA A 1 87 ? 12.367 -4.503 -9.383 1.00 94.88 87 ALA A CA 1
ATOM 647 C C . ALA A 1 87 ? 13.248 -5.355 -8.448 1.00 94.88 87 ALA A C 1
ATOM 649 O O . ALA A 1 87 ? 12.885 -5.596 -7.295 1.00 94.88 87 ALA A O 1
ATOM 650 N N . ALA A 1 88 ? 14.417 -5.813 -8.911 1.00 95.62 88 ALA A N 1
ATOM 651 C CA . ALA A 1 88 ? 15.391 -6.490 -8.055 1.00 95.62 88 ALA A CA 1
ATOM 652 C C . ALA A 1 88 ? 15.967 -5.542 -6.987 1.00 95.62 88 ALA A C 1
ATOM 654 O O . ALA A 1 88 ? 16.105 -5.944 -5.832 1.00 95.62 88 ALA A O 1
ATOM 655 N N . GLY A 1 89 ? 16.236 -4.284 -7.351 1.00 96.25 89 GLY A N 1
ATOM 656 C CA . GLY A 1 89 ? 16.626 -3.220 -6.425 1.00 96.25 89 GLY A CA 1
ATOM 657 C C . GLY A 1 89 ? 15.573 -2.948 -5.350 1.00 96.25 89 GLY A C 1
ATOM 658 O O . GLY A 1 89 ? 15.888 -2.971 -4.161 1.00 96.25 89 GLY A O 1
ATOM 659 N N . MET A 1 90 ? 14.305 -2.797 -5.741 1.00 96.62 90 MET A N 1
ATOM 660 C CA . MET A 1 90 ? 13.190 -2.565 -4.809 1.00 96.62 90 MET A CA 1
ATOM 661 C C . MET A 1 90 ? 13.071 -3.667 -3.745 1.00 96.62 90 MET A C 1
ATOM 663 O O . MET A 1 90 ? 12.821 -3.379 -2.577 1.00 96.62 90 MET A O 1
ATOM 667 N N . LYS A 1 91 ? 13.327 -4.934 -4.102 1.00 96.12 91 LYS A N 1
ATOM 668 C CA . LYS A 1 91 ? 13.315 -6.058 -3.142 1.00 96.12 91 LYS A CA 1
ATOM 669 C C . LYS A 1 91 ? 14.390 -5.951 -2.056 1.00 96.12 91 LYS A C 1
ATOM 671 O O . LYS A 1 91 ? 14.253 -6.567 -1.001 1.00 96.12 91 LYS A O 1
ATOM 676 N N . LEU A 1 92 ? 15.458 -5.194 -2.299 1.00 96.62 92 LEU A N 1
ATOM 677 C CA . LEU A 1 92 ? 16.572 -5.008 -1.367 1.00 96.62 92 LEU A CA 1
ATOM 678 C C . LEU A 1 92 ? 16.402 -3.775 -0.470 1.00 96.62 92 LEU A C 1
ATOM 680 O O . LEU A 1 92 ? 17.067 -3.691 0.568 1.00 96.62 92 LEU A O 1
ATOM 684 N N . ALA A 1 93 ? 15.492 -2.861 -0.817 1.00 96.44 93 ALA A N 1
ATOM 685 C CA . ALA A 1 93 ? 15.215 -1.650 -0.048 1.00 96.44 93 ALA A CA 1
ATOM 686 C C . ALA A 1 93 ? 14.776 -1.933 1.405 1.00 96.44 93 ALA A C 1
ATOM 688 O O . ALA A 1 93 ? 15.343 -1.330 2.319 1.00 96.44 93 ALA A O 1
ATOM 689 N N . PRO A 1 94 ? 13.883 -2.908 1.702 1.00 94.50 94 PRO A N 1
ATOM 690 C CA . PRO A 1 94 ? 13.526 -3.229 3.087 1.00 94.50 94 PRO A CA 1
ATOM 691 C C . PRO A 1 94 ? 14.702 -3.711 3.939 1.00 94.50 94 PRO A C 1
ATOM 693 O O . PRO A 1 94 ? 14.680 -3.568 5.160 1.00 94.50 94 PRO A O 1
ATOM 696 N N . LEU A 1 95 ? 15.728 -4.272 3.294 1.00 94.88 95 LEU A N 1
ATOM 697 C CA . LEU A 1 95 ? 16.936 -4.782 3.936 1.00 94.88 95 LEU A CA 1
ATOM 698 C C . LEU A 1 95 ? 18.046 -3.726 4.037 1.00 94.88 95 LEU A C 1
ATOM 700 O O . LEU A 1 95 ? 19.110 -4.042 4.564 1.00 94.88 95 LEU A O 1
ATOM 704 N N . LYS A 1 96 ? 17.828 -2.503 3.525 1.00 93.31 96 LYS A N 1
ATOM 705 C CA . LYS A 1 96 ? 18.830 -1.425 3.436 1.00 93.31 96 LYS A CA 1
ATOM 706 C C . LYS A 1 96 ? 20.104 -1.846 2.685 1.00 93.31 96 LYS A C 1
ATOM 708 O O . LYS A 1 96 ? 21.211 -1.451 3.038 1.00 93.31 96 LYS A O 1
ATOM 713 N N . LYS A 1 97 ? 19.955 -2.673 1.642 1.00 95.69 97 LYS A N 1
ATOM 714 C CA . LYS A 1 97 ? 21.063 -3.254 0.859 1.00 95.69 97 LYS A CA 1
ATOM 715 C C . LYS A 1 97 ? 21.179 -2.647 -0.548 1.00 95.69 97 LYS A C 1
ATOM 717 O O . LYS A 1 97 ? 21.364 -3.374 -1.520 1.00 95.69 97 LYS A O 1
ATOM 722 N N . CYS A 1 98 ? 21.103 -1.320 -0.670 1.00 94.94 98 CYS A N 1
ATOM 723 C CA . CYS A 1 98 ? 21.110 -0.639 -1.976 1.00 94.94 98 CYS A CA 1
ATOM 724 C C . CYS A 1 98 ? 22.468 -0.594 -2.689 1.00 94.94 98 CYS A C 1
ATOM 726 O O . CYS A 1 98 ? 22.517 -0.290 -3.873 1.00 94.94 98 CYS A O 1
ATOM 728 N N . ALA A 1 99 ? 23.553 -0.997 -2.023 1.00 94.62 99 ALA A N 1
ATOM 729 C CA . ALA A 1 99 ? 24.856 -1.197 -2.663 1.00 94.62 99 ALA A CA 1
ATOM 730 C C . ALA A 1 99 ? 24.989 -2.552 -3.397 1.00 94.62 99 ALA A C 1
ATOM 732 O O . ALA A 1 99 ? 25.954 -2.766 -4.123 1.00 94.62 99 ALA A O 1
ATOM 733 N N . VAL A 1 100 ? 24.047 -3.487 -3.198 1.00 94.19 100 VAL A N 1
ATOM 734 C CA . VAL A 1 100 ? 24.100 -4.848 -3.767 1.00 94.19 100 VAL A CA 1
ATOM 735 C C . VAL A 1 100 ? 23.745 -4.922 -5.264 1.00 94.19 100 VAL A C 1
ATOM 737 O O . VAL A 1 100 ? 24.381 -5.714 -5.968 1.00 94.19 100 VAL A O 1
ATOM 740 N N . PRO A 1 101 ? 22.754 -4.174 -5.794 1.00 93.69 101 PRO A N 1
ATOM 741 C CA . PRO A 1 101 ? 22.450 -4.191 -7.220 1.00 93.69 101 PRO A CA 1
ATOM 742 C C . PRO A 1 101 ? 23.668 -3.821 -8.071 1.00 93.69 101 PRO A C 1
ATOM 744 O O . PRO A 1 101 ? 24.344 -2.823 -7.825 1.00 93.69 101 PRO A O 1
ATOM 747 N N . LYS A 1 102 ? 23.932 -4.622 -9.109 1.00 91.25 102 LYS A N 1
ATOM 748 C CA . LYS A 1 102 ? 25.042 -4.371 -10.041 1.00 91.25 102 LYS A CA 1
ATOM 749 C C . LYS A 1 102 ? 24.732 -3.261 -11.044 1.00 91.25 102 LYS A C 1
ATOM 751 O O . LYS A 1 102 ? 25.654 -2.599 -11.499 1.00 91.25 102 LYS A O 1
ATOM 756 N N . SER A 1 103 ? 23.462 -3.076 -11.399 1.00 94.56 103 SER A N 1
ATOM 757 C CA . SER A 1 103 ? 23.031 -2.038 -12.333 1.00 94.56 103 SER A CA 1
ATOM 758 C C . SER A 1 103 ? 22.672 -0.749 -11.604 1.00 94.56 103 SER A C 1
ATOM 760 O O . SER A 1 103 ? 22.068 -0.777 -10.529 1.00 94.56 103 SER A O 1
ATOM 762 N N . ASP A 1 104 ? 22.997 0.388 -12.216 1.00 94.62 104 ASP A N 1
ATOM 763 C CA . ASP A 1 104 ? 22.746 1.701 -11.616 1.00 94.62 104 ASP A CA 1
ATOM 764 C C . ASP A 1 104 ? 21.251 1.964 -11.430 1.00 94.62 104 ASP A C 1
ATOM 766 O O . ASP A 1 104 ? 20.841 2.451 -10.382 1.00 94.62 104 ASP A O 1
ATOM 770 N N . ILE A 1 105 ? 20.405 1.523 -12.372 1.00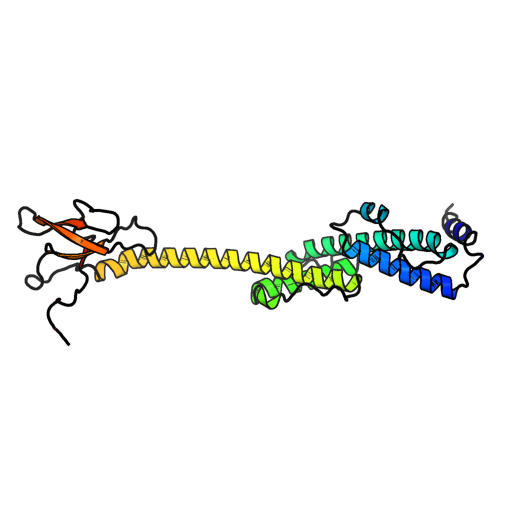 94.50 105 ILE A N 1
ATOM 771 C CA . ILE A 1 105 ? 18.947 1.612 -12.208 1.00 94.50 105 ILE A CA 1
ATOM 772 C C . ILE A 1 105 ? 18.449 0.798 -11.007 1.00 94.50 105 ILE A C 1
ATOM 774 O O . ILE A 1 105 ? 17.541 1.232 -10.307 1.00 94.50 105 ILE A O 1
ATOM 778 N N . GLY A 1 106 ? 19.061 -0.357 -10.729 1.00 95.88 106 GLY A N 1
ATOM 779 C CA . GLY A 1 106 ? 18.730 -1.166 -9.560 1.00 95.88 106 GLY A CA 1
ATOM 780 C C . GLY A 1 106 ? 19.118 -0.472 -8.253 1.00 95.88 106 GLY A C 1
ATOM 781 O O . GLY A 1 106 ? 18.346 -0.510 -7.296 1.00 95.88 106 GLY A O 1
ATOM 782 N N . LYS A 1 107 ? 20.281 0.192 -8.216 1.00 96.62 107 LYS A N 1
ATOM 783 C CA . LYS A 1 107 ? 20.718 0.987 -7.056 1.00 96.62 107 LYS A CA 1
ATOM 784 C C . LYS A 1 107 ? 19.766 2.154 -6.811 1.00 96.62 107 LYS A C 1
ATOM 786 O O . LYS A 1 107 ? 19.222 2.260 -5.717 1.00 96.62 107 LYS A O 1
ATOM 791 N N . ILE A 1 108 ? 19.473 2.932 -7.855 1.00 96.38 108 ILE A N 1
ATOM 792 C CA . ILE A 1 108 ? 18.588 4.096 -7.751 1.00 96.38 108 ILE A CA 1
ATOM 793 C C . ILE A 1 108 ? 17.178 3.668 -7.333 1.00 96.38 108 ILE A C 1
ATOM 795 O O . ILE A 1 108 ? 16.637 4.204 -6.376 1.00 96.38 108 ILE A O 1
ATOM 799 N N . CYS A 1 109 ? 16.587 2.648 -7.967 1.00 96.88 109 CYS A N 1
ATOM 800 C CA . CYS A 1 109 ? 15.264 2.164 -7.558 1.00 96.88 109 CYS A CA 1
ATOM 801 C C . CYS A 1 109 ? 15.239 1.633 -6.117 1.00 96.88 109 CYS A C 1
ATOM 803 O O . CYS A 1 109 ? 14.202 1.704 -5.460 1.00 96.88 109 CYS A O 1
ATOM 805 N N . CYS A 1 110 ? 16.352 1.097 -5.607 1.00 97.81 110 CYS A N 1
ATOM 806 C CA . CYS A 1 110 ? 16.452 0.708 -4.204 1.00 97.81 110 CYS A CA 1
ATOM 807 C C . CYS A 1 110 ? 16.449 1.925 -3.272 1.00 97.81 110 CYS A C 1
ATOM 809 O O . CYS A 1 110 ? 15.753 1.906 -2.256 1.00 97.81 110 CYS A O 1
ATOM 811 N N . GLU A 1 111 ? 17.202 2.973 -3.604 1.00 97.19 111 GLU A N 1
ATOM 812 C CA . GLU A 1 111 ? 17.263 4.217 -2.827 1.00 97.19 111 GLU A CA 1
ATOM 813 C C . GLU A 1 111 ? 15.908 4.931 -2.816 1.00 97.19 111 GLU A C 1
ATOM 815 O O . GLU A 1 111 ? 15.377 5.211 -1.742 1.00 97.19 111 GLU A O 1
ATOM 820 N N . GLU A 1 112 ? 15.294 5.098 -3.988 1.00 97.19 112 GLU A N 1
ATOM 821 C CA . GLU A 1 112 ? 13.960 5.686 -4.155 1.00 97.19 112 GLU A CA 1
ATOM 822 C C . GLU A 1 112 ? 12.893 4.890 -3.402 1.00 97.19 112 GLU A C 1
ATOM 824 O O . GLU A 1 112 ? 12.110 5.447 -2.636 1.00 97.19 112 GLU A O 1
ATOM 829 N N . CYS A 1 113 ? 12.895 3.561 -3.539 1.00 97.94 113 CYS A N 1
ATOM 830 C CA . CYS A 1 113 ? 11.993 2.711 -2.769 1.00 97.94 113 CYS A CA 1
ATOM 831 C C . CYS A 1 113 ? 12.248 2.846 -1.259 1.00 97.94 113 CYS A C 1
ATOM 833 O O . CYS A 1 113 ? 11.299 2.898 -0.482 1.00 97.94 113 CYS A O 1
ATOM 835 N N . SER A 1 114 ? 13.506 2.934 -0.815 1.00 97.06 114 SER A N 1
ATOM 836 C CA . SER A 1 114 ? 13.843 3.105 0.606 1.00 97.06 114 SER A CA 1
ATOM 837 C C . SER A 1 114 ? 13.313 4.425 1.161 1.00 97.06 114 SER A C 1
ATOM 839 O O . SER A 1 114 ? 12.733 4.432 2.250 1.00 97.06 114 SER A O 1
ATOM 841 N N . LEU A 1 115 ? 13.469 5.512 0.402 1.00 96.75 115 LEU A N 1
ATOM 842 C CA . LEU A 1 115 ? 12.914 6.818 0.734 1.00 96.75 115 LEU A CA 1
ATOM 843 C C . LEU A 1 115 ? 11.382 6.760 0.775 1.00 96.75 115 LEU A C 1
ATOM 845 O O . LEU A 1 115 ? 10.790 7.163 1.771 1.00 96.75 115 LEU A O 1
ATOM 849 N N . GLY A 1 116 ? 10.753 6.158 -0.238 1.00 97.00 116 GLY A N 1
ATOM 850 C CA . GLY A 1 116 ? 9.306 5.963 -0.294 1.00 97.00 116 GLY A CA 1
ATOM 851 C C . GLY A 1 116 ? 8.776 5.215 0.924 1.00 97.00 116 GLY A C 1
ATOM 852 O O . GLY A 1 116 ? 7.840 5.679 1.569 1.00 97.00 116 GLY A O 1
ATOM 853 N N . ARG A 1 117 ? 9.417 4.106 1.324 1.00 96.75 117 ARG A N 1
ATOM 854 C CA . ARG A 1 117 ? 9.030 3.371 2.542 1.00 96.75 117 ARG A CA 1
ATOM 855 C C . ARG A 1 117 ? 9.109 4.257 3.780 1.00 96.75 117 ARG A C 1
ATOM 857 O O . ARG A 1 117 ? 8.194 4.236 4.598 1.00 96.75 117 ARG A O 1
ATOM 864 N N . TRP A 1 118 ? 10.183 5.026 3.928 1.00 95.69 118 TRP A N 1
ATOM 865 C CA . TRP A 1 118 ? 10.309 5.937 5.060 1.00 95.69 118 TRP A CA 1
ATOM 866 C C . TRP A 1 118 ? 9.188 6.985 5.068 1.00 95.69 118 TRP A C 1
ATOM 868 O O . TRP A 1 118 ? 8.573 7.194 6.115 1.00 95.69 118 TRP A O 1
ATOM 878 N N . THR A 1 119 ? 8.858 7.575 3.915 1.00 96.44 119 THR A N 1
ATOM 879 C CA . THR A 1 119 ? 7.739 8.520 3.786 1.00 96.44 119 THR A CA 1
ATOM 880 C C . THR A 1 119 ? 6.412 7.866 4.164 1.00 96.44 119 THR A C 1
ATOM 882 O O . THR A 1 119 ? 5.711 8.372 5.034 1.00 96.44 119 THR A O 1
ATOM 885 N N . GLY A 1 120 ? 6.095 6.699 3.597 1.00 95.06 120 GLY A N 1
ATOM 886 C CA . GLY A 1 120 ? 4.840 6.001 3.880 1.00 95.06 120 GLY A CA 1
ATOM 887 C C . GLY A 1 120 ? 4.699 5.587 5.348 1.00 95.06 120 GLY A C 1
ATOM 888 O O . GLY A 1 120 ? 3.601 5.608 5.898 1.00 95.06 120 GLY A O 1
ATOM 889 N N . GLU A 1 121 ? 5.805 5.246 6.015 1.00 93.69 121 GLU A N 1
ATOM 890 C CA . GLU A 1 121 ? 5.809 4.917 7.443 1.00 93.69 121 GLU A CA 1
ATOM 891 C C . GLU A 1 121 ? 5.648 6.148 8.345 1.00 93.69 121 GLU A C 1
ATOM 893 O O . GLU A 1 121 ? 4.924 6.073 9.338 1.00 93.69 121 GLU A O 1
ATOM 898 N N . SER A 1 122 ? 6.320 7.253 8.015 1.00 93.00 122 SER A N 1
ATOM 899 C CA . SER A 1 122 ? 6.406 8.442 8.874 1.00 93.00 122 SER A CA 1
ATOM 900 C C . SER A 1 122 ? 5.290 9.459 8.642 1.00 93.00 122 SER A C 1
ATOM 902 O O . SER A 1 122 ? 4.812 10.065 9.597 1.00 93.00 122 SER A O 1
ATOM 904 N N . GLN A 1 123 ? 4.873 9.637 7.391 1.00 93.06 123 GLN A N 1
ATOM 905 C CA . GLN A 1 123 ? 3.946 10.685 6.958 1.00 93.06 123 GLN A CA 1
ATOM 906 C C . GLN A 1 123 ? 2.630 10.120 6.405 1.00 93.06 123 GLN A C 1
ATOM 908 O O . GLN A 1 123 ? 1.682 10.866 6.176 1.00 93.06 123 GLN A O 1
ATOM 913 N N . GLY A 1 124 ? 2.534 8.799 6.235 1.00 90.88 124 GLY A N 1
ATOM 914 C CA . GLY A 1 124 ? 1.322 8.144 5.756 1.00 90.88 124 GLY A CA 1
ATOM 915 C C . GLY A 1 124 ? 1.106 8.288 4.248 1.00 90.88 124 GLY A C 1
ATOM 916 O O . GLY A 1 124 ? 1.998 8.676 3.497 1.00 90.88 124 GLY A O 1
ATOM 917 N N . LYS A 1 125 ? -0.095 7.909 3.799 1.00 91.25 125 LYS A N 1
ATOM 918 C CA . LYS A 1 125 ? -0.416 7.743 2.374 1.00 91.25 125 LYS A CA 1
ATOM 919 C C . LYS A 1 125 ? -0.478 9.061 1.601 1.00 91.25 125 LYS A C 1
ATOM 921 O O . LYS A 1 125 ? -0.071 9.098 0.447 1.00 91.25 125 LYS A O 1
ATOM 926 N N . GLU A 1 126 ? -0.952 10.132 2.230 1.00 91.50 126 GLU A N 1
ATOM 927 C CA . GLU A 1 126 ? -1.092 11.455 1.598 1.00 91.50 126 GLU A CA 1
ATOM 928 C C . GLU A 1 126 ? 0.263 12.024 1.144 1.00 91.50 126 GLU A C 1
ATOM 930 O O . GLU A 1 126 ? 0.348 12.685 0.114 1.00 91.50 126 GLU A O 1
ATOM 935 N N . ALA A 1 127 ? 1.347 11.687 1.848 1.00 93.56 127 ALA A N 1
ATOM 936 C CA . ALA A 1 127 ? 2.701 12.111 1.499 1.00 93.56 127 ALA A CA 1
ATOM 937 C C . ALA A 1 127 ? 3.335 11.314 0.343 1.00 93.56 127 ALA A C 1
ATOM 939 O O . ALA A 1 127 ? 4.408 11.679 -0.142 1.00 93.56 127 ALA A O 1
ATOM 940 N N . CYS A 1 128 ? 2.704 10.225 -0.111 1.00 93.00 128 CYS A N 1
ATOM 941 C CA . CYS A 1 128 ? 3.191 9.469 -1.265 1.00 93.00 128 CYS A CA 1
ATOM 942 C C . CYS A 1 128 ? 2.959 10.205 -2.592 1.00 93.00 128 CYS A C 1
ATOM 944 O O . CYS A 1 128 ? 3.657 9.904 -3.561 1.00 93.00 128 CYS A O 1
ATOM 946 N N . GLY A 1 129 ? 2.037 11.175 -2.612 1.00 90.75 129 GLY A N 1
ATOM 947 C CA . GLY A 1 129 ? 1.629 11.892 -3.816 1.00 90.75 129 GLY A CA 1
ATOM 948 C C . GLY A 1 129 ? 0.891 11.001 -4.815 1.00 90.75 129 GLY A C 1
ATOM 949 O O . GLY A 1 129 ? 0.548 9.855 -4.519 1.00 90.75 129 GLY A O 1
ATOM 950 N N . ASP A 1 130 ? 0.661 11.551 -6.001 1.00 87.50 130 ASP A N 1
ATOM 951 C CA . ASP A 1 130 ? 0.061 10.832 -7.119 1.00 87.50 130 ASP A CA 1
ATOM 952 C C . ASP A 1 130 ? 1.104 9.984 -7.872 1.00 87.50 130 ASP A C 1
ATOM 954 O O . ASP A 1 130 ? 2.308 10.286 -7.842 1.00 87.50 130 ASP A O 1
ATOM 958 N N . PRO A 1 131 ? 0.675 8.911 -8.564 1.00 80.00 131 PRO A N 1
ATOM 959 C CA . PRO A 1 131 ? 1.550 8.179 -9.468 1.00 80.00 131 PRO A CA 1
ATOM 960 C C . PRO A 1 131 ? 2.137 9.120 -10.536 1.00 80.00 131 PRO A C 1
ATOM 962 O O . PRO A 1 131 ? 1.505 10.107 -10.912 1.00 80.00 131 PRO A O 1
ATOM 965 N N . PRO A 1 132 ? 3.357 8.841 -11.030 1.00 75.75 132 PRO A N 1
ATOM 966 C CA . PRO A 1 132 ? 4.013 9.718 -11.988 1.00 75.75 132 PRO A CA 1
ATOM 967 C C . PRO A 1 132 ? 3.195 9.873 -13.272 1.00 75.75 132 PRO A C 1
ATOM 969 O O . PRO A 1 132 ? 2.720 8.887 -13.831 1.00 75.75 132 PRO A O 1
ATOM 972 N N . ASP A 1 133 ? 3.106 11.120 -13.734 1.00 75.12 133 ASP A N 1
ATOM 973 C CA . ASP A 1 133 ? 2.436 11.508 -14.975 1.00 75.12 133 ASP A CA 1
ATOM 974 C C . ASP A 1 133 ? 2.992 10.777 -16.208 1.00 75.12 133 ASP A C 1
ATOM 976 O O . ASP A 1 133 ? 4.181 10.438 -16.271 1.00 75.12 133 ASP A O 1
ATOM 980 N N . GLU A 1 134 ? 2.145 10.605 -17.226 1.00 63.38 134 GLU A N 1
ATOM 981 C CA . GLU A 1 134 ? 2.470 9.893 -18.474 1.00 63.38 134 GLU A CA 1
ATOM 982 C C . GLU A 1 134 ? 3.568 10.603 -19.297 1.00 63.38 134 GLU A C 1
ATOM 984 O O . GLU A 1 134 ? 4.292 9.968 -20.059 1.00 63.38 134 GLU A O 1
ATOM 989 N N . TYR A 1 135 ? 3.781 11.905 -19.067 1.00 67.81 135 TYR A N 1
ATOM 990 C CA . TYR A 1 135 ? 4.737 12.750 -19.801 1.00 67.81 135 TYR A CA 1
ATOM 991 C C . TYR A 1 135 ? 6.200 12.662 -19.325 1.00 67.81 135 TYR A C 1
ATOM 993 O O . TYR A 1 135 ? 7.041 13.503 -19.656 1.00 67.81 135 TYR A O 1
ATOM 1001 N N . VAL A 1 136 ? 6.533 11.671 -18.501 1.00 79.31 136 VAL A N 1
ATOM 1002 C CA . VAL A 1 136 ? 7.877 11.504 -17.940 1.00 79.31 136 VAL A CA 1
ATOM 1003 C C . VAL A 1 136 ? 8.685 10.520 -18.786 1.00 79.31 136 VAL A C 1
ATOM 1005 O O . VAL A 1 136 ? 8.180 9.484 -19.203 1.00 79.31 136 VAL A O 1
ATOM 1008 N N . SER A 1 137 ? 9.983 10.792 -18.981 1.00 83.44 137 SER A N 1
ATOM 1009 C CA . SER A 1 137 ? 10.849 9.866 -19.720 1.00 83.44 137 SER A CA 1
ATOM 1010 C C . SER A 1 137 ? 10.816 8.445 -19.123 1.00 83.44 137 SER A C 1
ATOM 1012 O O . SER A 1 137 ? 10.832 8.305 -17.891 1.00 83.44 137 SER A O 1
ATOM 1014 N N . PRO A 1 138 ? 10.847 7.377 -19.946 1.00 82.31 138 PRO A N 1
ATOM 1015 C CA . PRO A 1 138 ? 10.715 5.991 -19.478 1.00 82.31 138 PRO A CA 1
ATOM 1016 C C . PRO A 1 138 ? 11.666 5.617 -18.326 1.00 82.31 138 PRO A C 1
ATOM 1018 O O . PRO A 1 138 ? 11.294 4.945 -17.362 1.00 82.31 138 PRO A O 1
ATOM 1021 N N . ALA A 1 139 ? 12.914 6.095 -18.363 1.00 79.69 139 ALA A N 1
ATOM 1022 C CA . ALA A 1 139 ? 13.889 5.850 -17.296 1.00 79.69 139 ALA A CA 1
ATOM 1023 C C . ALA A 1 139 ? 13.542 6.559 -15.970 1.00 79.69 139 ALA A C 1
ATOM 1025 O O . ALA A 1 139 ? 13.838 6.055 -14.884 1.00 79.69 139 ALA A O 1
ATOM 1026 N N . SER A 1 140 ? 12.926 7.737 -16.037 1.00 87.50 140 SER A N 1
ATOM 1027 C CA . SER A 1 140 ? 12.473 8.480 -14.860 1.00 87.50 140 SER A CA 1
ATOM 1028 C C . SER A 1 140 ? 11.181 7.899 -14.292 1.00 87.50 140 SER A C 1
ATOM 1030 O O . SER A 1 140 ? 11.031 7.862 -13.070 1.00 87.50 140 SER A O 1
ATOM 1032 N N . ALA A 1 141 ? 10.313 7.357 -15.150 1.00 89.06 141 ALA A N 1
ATOM 1033 C CA . ALA A 1 141 ? 9.117 6.636 -14.734 1.00 89.06 141 ALA A CA 1
ATOM 1034 C C . ALA A 1 141 ? 9.463 5.446 -13.823 1.00 89.06 141 ALA A C 1
ATOM 1036 O O . ALA A 1 141 ? 8.864 5.306 -12.762 1.00 89.06 141 ALA A O 1
ATOM 1037 N N . LEU A 1 142 ? 10.488 4.642 -14.151 1.00 90.56 142 LEU A N 1
ATOM 1038 C CA . LEU A 1 142 ? 10.926 3.519 -13.300 1.00 90.56 142 LEU A CA 1
ATOM 1039 C C . LEU A 1 142 ? 11.271 3.949 -11.864 1.00 90.56 142 LEU A C 1
ATOM 1041 O O . LEU A 1 142 ? 10.864 3.293 -10.906 1.00 90.56 142 LEU A O 1
ATOM 1045 N N . ARG A 1 143 ? 11.997 5.061 -11.717 1.00 92.44 143 ARG A N 1
ATOM 1046 C CA . ARG A 1 143 ? 12.452 5.578 -10.417 1.00 92.44 143 ARG A CA 1
ATOM 1047 C C . ARG A 1 143 ? 11.293 6.120 -9.583 1.00 92.44 143 ARG A C 1
ATOM 1049 O O . ARG A 1 143 ? 11.118 5.710 -8.439 1.00 92.44 143 ARG A O 1
ATOM 1056 N N . LYS A 1 144 ? 10.460 6.975 -10.186 1.00 92.31 144 LYS A N 1
ATOM 1057 C CA . LYS A 1 144 ? 9.281 7.553 -9.522 1.00 92.31 144 LYS A CA 1
ATOM 1058 C C . LYS A 1 144 ? 8.259 6.479 -9.139 1.00 92.31 144 LYS A C 1
ATOM 1060 O O . LYS A 1 144 ? 7.723 6.511 -8.036 1.00 92.31 144 LYS A O 1
ATOM 1065 N N . ASN A 1 145 ? 8.051 5.485 -10.005 1.00 92.31 145 ASN A N 1
ATOM 1066 C CA . ASN A 1 145 ? 7.189 4.342 -9.704 1.00 92.31 145 ASN A CA 1
ATOM 1067 C C . ASN A 1 145 ? 7.727 3.514 -8.533 1.00 92.31 145 ASN A C 1
ATOM 1069 O O . ASN A 1 145 ? 6.947 3.114 -7.671 1.00 92.31 145 ASN A O 1
ATOM 1073 N N . ALA A 1 146 ? 9.045 3.290 -8.464 1.00 95.06 146 ALA A N 1
ATOM 1074 C CA . ALA A 1 146 ? 9.656 2.579 -7.345 1.00 95.06 146 ALA A CA 1
ATOM 1075 C C . ALA A 1 146 ? 9.415 3.295 -6.005 1.00 95.06 146 ALA A C 1
ATOM 1077 O O . ALA A 1 146 ? 9.035 2.643 -5.031 1.00 95.06 146 ALA A O 1
ATOM 1078 N N . TYR A 1 147 ? 9.579 4.623 -5.966 1.00 95.88 147 TYR A N 1
ATOM 1079 C CA . TYR A 1 147 ? 9.241 5.443 -4.799 1.00 95.88 147 TYR A CA 1
ATOM 1080 C C . TYR A 1 147 ? 7.759 5.303 -4.420 1.00 95.88 147 TYR A C 1
ATOM 1082 O O . TYR A 1 147 ? 7.441 4.878 -3.306 1.00 95.88 147 TYR A O 1
ATOM 1090 N N . HIS A 1 148 ? 6.855 5.616 -5.355 1.00 95.06 148 HIS A N 1
ATOM 1091 C CA . HIS A 1 148 ? 5.414 5.687 -5.099 1.00 95.06 148 HIS A CA 1
ATOM 1092 C C . HIS A 1 148 ? 4.844 4.334 -4.648 1.00 95.06 148 HIS A C 1
ATOM 1094 O O . HIS A 1 148 ? 4.122 4.255 -3.649 1.00 95.06 148 HIS A O 1
ATOM 1100 N N . GLN A 1 149 ? 5.219 3.245 -5.328 1.00 95.06 149 GLN A N 1
ATOM 1101 C CA . GLN A 1 149 ? 4.776 1.900 -4.965 1.00 95.06 149 GLN A CA 1
ATOM 1102 C C . GLN A 1 149 ? 5.245 1.521 -3.555 1.00 95.06 149 GLN A C 1
ATOM 1104 O O . GLN A 1 149 ? 4.450 1.098 -2.721 1.00 95.06 149 GLN A O 1
ATOM 1109 N N . CYS A 1 150 ? 6.526 1.720 -3.248 1.00 96.88 150 CYS A N 1
ATOM 1110 C CA . CYS A 1 150 ? 7.049 1.376 -1.932 1.00 96.88 150 CYS A CA 1
ATOM 1111 C C . CYS A 1 150 ? 6.489 2.261 -0.807 1.00 96.88 150 CYS A C 1
ATOM 1113 O O . CYS A 1 150 ? 6.355 1.792 0.326 1.00 96.88 150 CYS A O 1
ATOM 1115 N N . CYS A 1 151 ? 6.156 3.519 -1.105 1.00 97.06 151 CYS A N 1
ATOM 1116 C CA . CYS A 1 151 ? 5.510 4.425 -0.163 1.00 97.06 151 CYS A CA 1
ATOM 1117 C C . CYS A 1 151 ? 4.093 3.971 0.180 1.00 97.06 151 CYS A C 1
ATOM 1119 O O . CYS A 1 151 ? 3.778 3.758 1.354 1.00 97.06 151 CYS A O 1
ATOM 1121 N N . THR A 1 152 ? 3.263 3.752 -0.841 1.00 95.75 152 THR A N 1
ATOM 1122 C CA . THR A 1 152 ? 1.871 3.321 -0.665 1.00 95.75 152 THR A CA 1
ATOM 1123 C C . THR A 1 152 ? 1.794 1.983 0.073 1.00 95.75 152 THR A C 1
ATOM 1125 O O . THR A 1 152 ? 1.132 1.906 1.113 1.00 95.75 152 THR A O 1
ATOM 1128 N N . ASP A 1 153 ? 2.580 0.988 -0.349 1.00 95.38 153 ASP A N 1
ATOM 1129 C CA . ASP A 1 153 ? 2.666 -0.322 0.307 1.00 95.38 153 ASP A CA 1
ATOM 1130 C C . ASP A 1 153 ? 3.039 -0.205 1.796 1.00 95.38 153 ASP A C 1
ATOM 1132 O O . ASP A 1 153 ? 2.450 -0.862 2.663 1.00 95.38 153 ASP A O 1
ATOM 1136 N N . GLN A 1 154 ? 4.025 0.638 2.119 1.00 95.75 154 GLN A N 1
ATOM 1137 C CA . GLN A 1 154 ? 4.480 0.811 3.496 1.00 95.75 154 GLN A CA 1
ATOM 1138 C C . GLN A 1 154 ? 3.467 1.581 4.352 1.00 95.75 154 GLN A C 1
ATOM 1140 O O . GLN A 1 154 ? 3.276 1.222 5.520 1.00 95.75 154 GLN A O 1
ATOM 1145 N N . SER A 1 155 ? 2.790 2.581 3.784 1.00 94.31 155 SER A N 1
ATOM 1146 C CA . SER A 1 155 ? 1.729 3.319 4.474 1.00 94.31 155 SER A CA 1
ATOM 1147 C C . SER A 1 155 ? 0.576 2.395 4.872 1.00 94.31 155 SER A C 1
ATOM 1149 O O . SER A 1 155 ? 0.195 2.358 6.043 1.00 94.31 155 SER A O 1
ATOM 1151 N N . ASP A 1 156 ? 0.140 1.515 3.966 1.00 93.12 156 ASP A N 1
ATOM 1152 C CA . ASP A 1 156 ? -0.909 0.530 4.230 1.00 93.12 156 ASP A CA 1
ATOM 1153 C C . ASP A 1 156 ? -0.507 -0.458 5.340 1.00 93.12 156 ASP A C 1
ATOM 1155 O O . ASP A 1 156 ? -1.321 -0.851 6.186 1.00 93.12 156 ASP A O 1
ATOM 1159 N N . ILE A 1 157 ? 0.764 -0.882 5.372 1.00 91.94 157 ILE A N 1
ATOM 1160 C CA . ILE A 1 157 ? 1.296 -1.715 6.460 1.00 91.94 157 ILE A CA 1
ATOM 1161 C C . ILE A 1 157 ? 1.239 -0.962 7.795 1.00 91.94 157 ILE A C 1
ATOM 1163 O O . ILE A 1 157 ? 0.821 -1.551 8.799 1.00 91.94 157 ILE A O 1
ATOM 1167 N N . SER A 1 158 ? 1.657 0.306 7.818 1.00 89.81 158 SER A N 1
ATOM 1168 C CA . SER A 1 158 ? 1.669 1.139 9.024 1.00 89.81 158 SER A CA 1
ATOM 1169 C C . SER A 1 158 ? 0.255 1.350 9.572 1.00 89.81 158 SER A C 1
ATOM 1171 O O . SER A 1 158 ? -0.004 1.031 10.737 1.00 89.81 158 SER A O 1
ATOM 1173 N N . SER A 1 159 ? -0.700 1.729 8.717 1.00 87.75 159 SER A N 1
ATOM 1174 C CA . SER A 1 159 ? -2.103 1.930 9.101 1.00 87.75 159 SER A CA 1
ATOM 1175 C C . SER A 1 159 ? -2.726 0.667 9.704 1.00 87.75 159 SER A C 1
ATOM 1177 O O . SER A 1 159 ? -3.388 0.729 10.741 1.00 87.75 159 SER A O 1
ATOM 1179 N N . ARG A 1 160 ? -2.450 -0.518 9.137 1.00 90.06 160 ARG A N 1
ATOM 1180 C CA . ARG A 1 160 ? -2.920 -1.796 9.708 1.00 90.06 160 ARG A CA 1
ATOM 1181 C C . ARG A 1 160 ? -2.326 -2.087 11.089 1.00 90.06 160 ARG A C 1
ATOM 1183 O O . ARG A 1 160 ? -3.026 -2.629 11.948 1.00 90.06 160 ARG A O 1
ATOM 1190 N N . LYS A 1 161 ? -1.050 -1.760 11.324 1.00 90.19 161 LYS A N 1
ATOM 1191 C CA . LYS A 1 161 ? -0.416 -1.914 12.647 1.00 90.19 161 LYS A CA 1
ATOM 1192 C C . LYS A 1 161 ? -1.042 -0.963 13.664 1.00 90.19 161 LYS A C 1
ATOM 1194 O O . LYS A 1 161 ? -1.424 -1.411 14.744 1.00 90.19 161 LYS A O 1
ATOM 1199 N N . GLN A 1 162 ? -1.190 0.310 13.305 1.00 90.12 162 GLN A N 1
ATOM 1200 C CA . GLN A 1 162 ? -1.798 1.332 14.157 1.00 90.12 162 GLN A CA 1
ATOM 1201 C C . GLN A 1 162 ? -3.243 0.975 14.521 1.00 90.12 162 GLN A C 1
ATOM 1203 O O . GLN A 1 162 ? -3.607 1.042 15.692 1.00 90.12 162 GLN A O 1
ATOM 1208 N N . TRP A 1 163 ? -4.033 0.480 13.562 1.00 90.75 163 TRP A N 1
ATOM 1209 C CA . TRP A 1 163 ? -5.388 -0.011 13.819 1.00 90.75 163 TRP A CA 1
ATOM 1210 C C . TRP A 1 163 ? -5.423 -1.119 14.879 1.00 90.75 163 TRP A C 1
ATOM 1212 O O . TRP A 1 163 ? -6.208 -1.054 15.823 1.00 90.75 163 TRP A O 1
ATOM 1222 N N . ARG A 1 164 ? -4.537 -2.119 14.777 1.00 93.62 164 ARG A N 1
ATOM 1223 C CA . ARG A 1 164 ? -4.450 -3.202 15.775 1.00 93.62 164 ARG A CA 1
ATOM 1224 C C . ARG A 1 164 ? -4.078 -2.681 17.163 1.00 93.62 164 ARG A C 1
ATOM 1226 O O . ARG A 1 164 ? -4.608 -3.172 18.157 1.00 93.62 164 ARG A O 1
ATOM 1233 N N . VAL A 1 165 ? -3.187 -1.690 17.239 1.00 94.69 165 VAL A N 1
ATOM 1234 C CA . VAL A 1 165 ? -2.827 -1.035 18.506 1.00 94.69 165 VAL A CA 1
ATOM 1235 C C . VAL A 1 165 ? -4.024 -0.279 19.082 1.00 94.69 165 VAL A C 1
ATOM 1237 O O . VAL A 1 165 ? -4.337 -0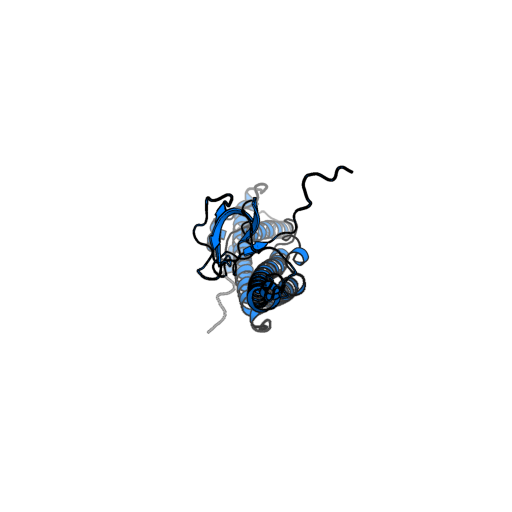.463 20.255 1.00 94.69 165 VAL A O 1
ATOM 1240 N N . ALA A 1 166 ? -4.732 0.502 18.264 1.00 93.81 166 ALA A N 1
ATOM 1241 C CA . ALA A 1 166 ? -5.930 1.227 18.680 1.00 93.81 166 ALA A CA 1
ATOM 1242 C C . ALA A 1 166 ? -7.019 0.277 19.205 1.00 93.81 166 ALA A C 1
ATOM 1244 O O . ALA A 1 166 ? -7.588 0.533 20.263 1.00 93.81 166 ALA A O 1
ATOM 1245 N N . GLN A 1 167 ? -7.246 -0.858 18.533 1.00 92.62 167 GLN A N 1
ATOM 1246 C CA . GLN A 1 167 ? -8.164 -1.898 19.011 1.00 92.62 167 GLN A CA 1
ATOM 1247 C C . GLN A 1 167 ? -7.743 -2.444 20.379 1.00 92.62 167 GLN A C 1
ATOM 1249 O O . GLN A 1 167 ? -8.560 -2.505 21.292 1.00 92.62 167 GLN A O 1
ATOM 1254 N N . ARG A 1 168 ? -6.456 -2.762 20.565 1.00 93.06 168 ARG A N 1
ATOM 1255 C CA . ARG A 1 168 ? -5.949 -3.244 21.858 1.00 93.06 168 ARG A CA 1
ATOM 1256 C C . ARG A 1 168 ? -6.105 -2.205 22.971 1.00 93.06 168 ARG A C 1
ATOM 1258 O O . ARG A 1 168 ? -6.458 -2.566 24.090 1.00 93.06 168 ARG A O 1
ATOM 1265 N N . LEU A 1 169 ? -5.841 -0.931 22.683 1.00 94.38 169 LEU A N 1
ATOM 1266 C CA . LEU A 1 169 ? -6.038 0.156 23.644 1.00 94.38 169 LEU A CA 1
ATOM 1267 C C . LEU A 1 169 ? -7.517 0.320 23.999 1.00 94.38 169 LEU A C 1
ATOM 1269 O O . LEU A 1 169 ? -7.836 0.459 25.178 1.00 94.38 169 LEU A O 1
ATOM 1273 N N . ALA A 1 170 ? -8.409 0.238 23.011 1.00 89.94 170 ALA A N 1
ATOM 1274 C CA . ALA A 1 170 ? -9.847 0.245 23.242 1.00 89.94 170 ALA A CA 1
ATOM 1275 C C . ALA A 1 170 ? -10.274 -0.941 24.122 1.00 89.94 170 ALA A C 1
ATOM 1277 O O . ALA A 1 170 ? -11.018 -0.743 25.077 1.00 89.94 170 ALA A O 1
ATOM 1278 N N . ASP A 1 171 ? -9.760 -2.147 23.875 1.00 87.81 171 ASP A N 1
ATOM 1279 C CA . ASP A 1 171 ? -10.047 -3.334 24.691 1.00 87.81 171 ASP A CA 1
ATOM 1280 C C . ASP A 1 171 ? -9.589 -3.173 26.139 1.00 87.81 171 ASP A C 1
ATOM 1282 O O . ASP A 1 171 ? -10.339 -3.464 27.072 1.00 87.81 171 ASP A O 1
ATOM 1286 N N . MET A 1 172 ? -8.370 -2.669 26.339 1.00 90.38 172 MET A N 1
ATOM 1287 C CA . MET A 1 172 ? -7.839 -2.390 27.673 1.00 90.38 172 MET A CA 1
ATOM 1288 C C . MET A 1 172 ? -8.658 -1.319 28.392 1.00 90.38 172 MET A C 1
ATOM 1290 O O . MET A 1 172 ? -8.984 -1.486 29.569 1.00 90.38 172 MET A O 1
ATOM 1294 N N . PHE A 1 173 ? -9.002 -0.237 27.690 1.00 88.62 173 PHE A N 1
ATOM 1295 C CA . PHE A 1 173 ? -9.857 0.820 28.215 1.00 88.62 173 PHE A CA 1
ATOM 1296 C C . PHE A 1 173 ? -11.211 0.255 28.641 1.00 88.62 173 PHE A C 1
ATOM 1298 O O . PHE A 1 173 ? -11.602 0.440 29.789 1.00 88.62 173 PHE A O 1
ATOM 1305 N N . TRP A 1 174 ? -11.889 -0.491 27.766 1.00 84.06 174 TRP A N 1
ATOM 1306 C CA . TRP A 1 174 ? -13.203 -1.062 28.055 1.00 84.06 174 TRP A CA 1
ATOM 1307 C C . TRP A 1 174 ? -13.160 -2.071 29.201 1.00 84.06 174 TRP A C 1
ATOM 1309 O O . TRP A 1 174 ? -14.009 -2.014 30.090 1.00 84.06 174 TRP A O 1
ATOM 1319 N N . GLY A 1 175 ? -12.147 -2.940 29.242 1.00 83.38 175 GLY A N 1
ATOM 1320 C CA . GLY A 1 175 ? -11.963 -3.889 30.339 1.00 83.38 175 GLY A CA 1
ATOM 1321 C C . GLY A 1 175 ? -11.777 -3.197 31.693 1.00 83.38 175 GLY A C 1
ATOM 1322 O O . GLY A 1 175 ? -12.395 -3.594 32.683 1.00 83.38 175 GLY A O 1
ATOM 1323 N N . ARG A 1 176 ? -10.974 -2.126 31.744 1.00 86.81 176 ARG A N 1
ATOM 1324 C CA . ARG A 1 176 ? -10.789 -1.330 32.968 1.00 86.81 176 ARG A CA 1
ATOM 1325 C C . ARG A 1 176 ? -12.024 -0.519 33.322 1.00 86.81 176 ARG A C 1
ATOM 1327 O O . ARG A 1 176 ? -12.431 -0.528 34.475 1.00 86.81 176 ARG A O 1
ATOM 1334 N N . TRP A 1 177 ? -12.651 0.132 32.350 1.00 82.25 177 TRP A N 1
ATOM 1335 C CA . TRP A 1 177 ? -13.858 0.923 32.564 1.00 82.25 177 TRP A CA 1
ATOM 1336 C C . TRP A 1 177 ? -14.986 0.061 33.157 1.00 82.25 177 TRP A C 1
ATOM 1338 O O . TRP A 1 177 ? -15.588 0.456 34.152 1.00 82.25 177 TRP A O 1
ATOM 1348 N N . LEU A 1 178 ? -15.186 -1.164 32.652 1.00 78.25 178 LEU A N 1
ATOM 1349 C CA . LEU A 1 178 ? -16.143 -2.134 33.203 1.00 78.25 178 LEU A CA 1
ATOM 1350 C C . LEU A 1 178 ? -15.827 -2.555 34.646 1.00 78.25 178 LEU A C 1
ATOM 1352 O O . LEU A 1 178 ? -16.737 -2.784 35.439 1.00 78.25 178 LEU A O 1
ATOM 1356 N N . LYS A 1 179 ? -14.546 -2.692 34.995 1.00 80.38 179 LYS A N 1
ATOM 1357 C CA . LYS A 1 179 ? -14.117 -3.161 36.320 1.00 80.38 179 LYS A CA 1
ATOM 1358 C C . LYS A 1 179 ? -14.044 -2.043 37.362 1.00 80.38 179 LYS A C 1
ATOM 1360 O O . LYS A 1 179 ? -14.291 -2.295 38.537 1.00 80.38 179 LYS A O 1
ATOM 1365 N N . GLU A 1 180 ? -13.651 -0.845 36.948 1.00 83.94 180 GLU A N 1
ATOM 1366 C CA . GLU A 1 180 ? -13.252 0.251 37.838 1.00 83.94 180 GLU A CA 1
ATOM 1367 C C . GLU A 1 180 ? -14.258 1.405 37.824 1.00 83.94 180 GLU A C 1
ATOM 1369 O O . GLU A 1 180 ? -14.614 1.907 38.883 1.00 83.94 180 GLU A O 1
ATOM 1374 N N . ALA A 1 181 ? -14.737 1.823 36.650 1.00 77.50 181 ALA A N 1
ATOM 1375 C CA . ALA A 1 181 ? -15.598 3.001 36.525 1.00 77.50 181 ALA A CA 1
ATOM 1376 C C . ALA A 1 181 ? -17.084 2.645 36.645 1.00 77.50 181 ALA A C 1
ATOM 1378 O O . ALA A 1 181 ? -17.837 3.291 37.370 1.00 77.50 181 ALA A O 1
ATOM 1379 N N . LEU A 1 182 ? -17.507 1.583 35.965 1.00 74.62 182 LEU A N 1
ATOM 1380 C CA . LEU A 1 182 ? -18.891 1.134 35.953 1.00 74.62 182 LEU A CA 1
ATOM 1381 C C . LEU A 1 182 ? -19.441 0.829 37.364 1.00 74.62 182 LEU A C 1
ATOM 1383 O O . LEU A 1 182 ? -20.550 1.277 37.652 1.00 74.62 182 LEU A O 1
ATOM 1387 N N . PRO A 1 183 ? -18.719 0.149 38.281 1.00 73.12 183 PRO A N 1
ATOM 1388 C CA . PRO A 1 183 ? -19.217 -0.068 39.640 1.00 73.12 183 PRO A CA 1
ATOM 1389 C C . PRO A 1 183 ? -19.352 1.208 40.479 1.00 73.12 183 PRO A C 1
ATOM 1391 O O . PRO A 1 183 ? -19.947 1.144 41.547 1.00 73.12 183 PRO A O 1
ATOM 1394 N N . CYS A 1 184 ? -18.774 2.331 40.041 1.00 70.50 184 CYS A N 1
ATOM 1395 C CA . CYS A 1 184 ? -18.970 3.644 40.660 1.00 70.50 184 CYS A CA 1
ATOM 1396 C C . CYS A 1 184 ? -20.213 4.359 40.106 1.00 70.50 184 CYS A C 1
ATOM 1398 O O . CYS A 1 184 ? -20.779 5.205 40.789 1.00 70.50 184 CYS A O 1
ATOM 1400 N N . LEU A 1 185 ? -20.632 4.023 38.881 1.00 65.19 185 LEU A N 1
ATOM 1401 C CA . LEU A 1 185 ? -21.880 4.499 38.269 1.00 65.19 185 LEU A CA 1
ATOM 1402 C C . LEU A 1 185 ? -23.089 3.668 38.715 1.00 65.19 185 LEU A C 1
ATOM 1404 O O . LEU A 1 185 ? -24.213 4.161 38.744 1.00 65.19 185 LEU A O 1
ATOM 1408 N N . LEU A 1 186 ? -22.858 2.402 39.060 1.00 64.12 186 LEU A N 1
ATOM 1409 C CA . LEU A 1 186 ? -23.833 1.556 39.730 1.00 64.12 186 LEU A CA 1
ATOM 1410 C C . LEU A 1 186 ? -23.798 1.878 41.234 1.00 64.12 186 LEU A C 1
ATOM 1412 O O . LEU A 1 186 ? -22.722 1.847 41.829 1.00 64.12 186 LEU A O 1
ATOM 1416 N N . PRO A 1 187 ? -24.928 2.178 41.889 1.00 59.22 187 PRO A N 1
ATOM 1417 C CA . PRO A 1 187 ? -24.940 2.499 43.314 1.00 59.22 187 PRO A CA 1
ATOM 1418 C C . PRO A 1 187 ? -24.482 1.285 44.145 1.00 59.22 187 PRO A C 1
ATOM 1420 O O . PRO A 1 187 ? -25.245 0.357 44.401 1.00 59.22 187 PRO A O 1
ATOM 1423 N N . ARG A 1 188 ? -23.205 1.261 44.561 1.00 54.66 188 ARG A N 1
ATOM 1424 C CA . ARG A 1 188 ? -22.610 0.128 45.303 1.00 54.66 188 ARG A CA 1
ATOM 1425 C C . ARG A 1 188 ? -23.035 0.071 46.771 1.00 54.66 188 ARG A C 1
ATOM 1427 O O . ARG A 1 188 ? -22.973 -0.981 47.398 1.00 54.66 188 ARG A O 1
ATOM 1434 N N . THR A 1 189 ? -23.493 1.187 47.308 1.00 47.38 189 THR A N 1
ATOM 1435 C CA . THR A 1 189 ? -23.955 1.322 48.686 1.00 47.38 189 THR A CA 1
ATOM 1436 C C . THR A 1 189 ? -24.980 2.430 48.689 1.00 47.38 189 THR A C 1
ATOM 1438 O O . THR A 1 189 ? -24.629 3.606 48.779 1.00 47.38 189 THR A O 1
ATOM 1441 N N . MET A 1 190 ? -26.254 2.062 48.577 1.00 47.53 190 MET A N 1
ATOM 1442 C CA . MET A 1 190 ? -27.297 2.948 49.069 1.00 47.53 190 MET A CA 1
ATOM 1443 C C . MET A 1 190 ? -26.967 3.198 50.539 1.00 47.53 190 MET A C 1
ATOM 1445 O O . MET A 1 190 ? -26.842 2.248 51.319 1.00 47.53 190 MET A O 1
ATOM 1449 N N . LYS A 1 191 ? -26.755 4.462 50.914 1.00 43.53 191 LYS A N 1
ATOM 1450 C CA . LYS A 1 191 ? -26.787 4.821 52.330 1.00 43.53 191 LYS A CA 1
ATOM 1451 C C . LYS A 1 191 ? -28.105 4.270 52.889 1.00 43.53 191 LYS A C 1
ATOM 1453 O O . LYS A 1 191 ? -29.126 4.385 52.203 1.00 43.53 191 LYS A O 1
ATOM 1458 N N . PRO A 1 192 ? -28.119 3.665 54.087 1.00 42.62 192 PRO A N 1
ATOM 1459 C CA . PRO A 1 192 ? -29.373 3.307 54.730 1.00 42.62 192 PRO A CA 1
ATOM 1460 C C . PRO A 1 192 ? -30.279 4.549 54.763 1.00 42.62 192 PRO A C 1
ATOM 1462 O O . PRO A 1 192 ? -29.943 5.533 55.415 1.00 42.62 192 PRO A O 1
ATOM 1465 N N . GLY A 1 193 ? -31.376 4.522 53.998 1.00 50.78 193 GLY A N 1
ATOM 1466 C CA . GLY A 1 193 ? -32.421 5.549 54.019 1.00 50.78 193 GLY A CA 1
ATOM 1467 C C . GLY A 1 193 ? -32.429 6.627 52.923 1.00 50.78 193 GLY A C 1
ATOM 1468 O O . GLY A 1 193 ? -33.181 7.576 53.111 1.00 50.78 193 GLY A O 1
ATOM 1469 N N . SER A 1 194 ? -31.659 6.546 51.819 1.00 50.09 194 SER A N 1
ATOM 1470 C CA . SER A 1 194 ? -31.584 7.687 50.868 1.00 50.09 194 SER A CA 1
ATOM 1471 C C . SER A 1 194 ? -31.982 7.490 49.395 1.00 50.09 194 SER A C 1
ATOM 1473 O O . SER A 1 194 ? -31.927 8.476 48.677 1.00 50.09 194 SER A O 1
ATOM 1475 N N . GLU A 1 195 ? -32.389 6.317 48.903 1.00 57.59 195 GLU A N 1
ATOM 1476 C CA . GLU A 1 195 ? -33.046 6.213 47.581 1.00 57.59 195 GLU A CA 1
ATOM 1477 C C . GLU A 1 195 ? -33.914 4.946 47.509 1.00 57.59 195 GLU A C 1
ATOM 1479 O O . GLU A 1 195 ? -33.618 3.939 48.155 1.00 57.59 195 GLU A O 1
ATOM 1484 N N . GLU A 1 196 ? -35.003 5.024 46.749 1.00 67.50 196 GLU A N 1
ATOM 1485 C CA . GLU A 1 196 ? -35.969 3.945 46.535 1.00 67.50 196 GLU A CA 1
ATOM 1486 C C . GLU A 1 196 ? -35.348 2.808 45.704 1.00 67.50 196 GLU A C 1
ATOM 1488 O O . GLU A 1 196 ? -34.604 3.066 44.753 1.00 67.50 196 GLU A O 1
ATOM 1493 N N . ASP A 1 197 ? -35.652 1.552 46.059 1.00 77.31 197 ASP A N 1
ATOM 1494 C CA . ASP A 1 197 ? -35.371 0.380 45.215 1.00 77.31 197 ASP A CA 1
ATOM 1495 C C . ASP A 1 197 ? -35.902 0.626 43.783 1.00 77.31 197 ASP A C 1
ATOM 1497 O O . ASP A 1 197 ? -36.866 1.371 43.613 1.00 77.31 197 ASP A O 1
ATOM 1501 N N . LEU A 1 198 ? -35.307 -0.000 42.753 1.00 83.50 198 LEU A N 1
ATOM 1502 C CA . LEU A 1 198 ? -35.791 0.138 41.365 1.00 83.50 198 LEU A CA 1
ATOM 1503 C C . LEU A 1 198 ? -37.304 -0.101 41.283 1.00 83.50 198 LEU A C 1
ATOM 1505 O O . LEU A 1 198 ? -37.804 -1.091 41.825 1.00 83.50 198 LEU A O 1
ATOM 1509 N N . GLN A 1 199 ? -38.003 0.765 40.554 1.00 87.62 199 GLN A N 1
ATOM 1510 C CA . GLN A 1 199 ? -39.452 0.705 40.386 1.00 87.62 199 GLN A CA 1
ATOM 1511 C C . GLN A 1 199 ? -39.845 0.411 38.940 1.00 87.62 199 GLN A C 1
ATOM 1513 O O . GLN A 1 199 ? -39.094 0.638 37.989 1.00 87.62 199 GLN A O 1
ATOM 1518 N N . VAL A 1 200 ? -41.064 -0.097 38.768 1.00 90.69 200 VAL A N 1
ATOM 1519 C CA . VAL A 1 200 ? -41.676 -0.220 37.442 1.00 90.69 200 VAL A CA 1
ATOM 1520 C C . VAL A 1 200 ? -41.794 1.173 36.825 1.00 90.69 200 VAL A C 1
ATOM 1522 O O . VAL A 1 200 ? -42.332 2.084 37.444 1.00 90.69 200 VAL A O 1
ATOM 1525 N N . GLY A 1 201 ? -41.303 1.329 35.596 1.00 88.69 201 GLY A N 1
ATOM 1526 C CA . GLY A 1 201 ? -41.236 2.618 34.906 1.00 88.69 201 GLY A CA 1
ATOM 1527 C C . GLY A 1 201 ? -39.868 3.305 34.958 1.00 88.69 201 GLY A C 1
ATOM 1528 O O . GLY A 1 201 ? -39.654 4.230 34.173 1.00 88.69 201 GLY A O 1
ATOM 1529 N N . ASP A 1 202 ? -38.925 2.827 35.777 1.00 87.88 202 ASP A N 1
ATOM 1530 C CA . ASP A 1 202 ? -37.554 3.341 35.768 1.00 87.88 202 ASP A CA 1
ATOM 1531 C C . ASP A 1 202 ? -36.868 3.051 34.427 1.00 87.88 202 ASP A C 1
ATOM 1533 O O . ASP A 1 202 ? -36.964 1.951 33.867 1.00 87.88 202 ASP A O 1
ATOM 1537 N N . VAL A 1 203 ? -36.134 4.042 33.917 1.00 89.62 203 VAL A N 1
ATOM 1538 C CA . VAL A 1 203 ? -35.269 3.870 32.748 1.00 89.62 203 VAL A CA 1
ATOM 1539 C C . VAL A 1 203 ? -33.881 3.469 33.230 1.00 89.62 203 VAL A C 1
ATOM 1541 O O . VAL A 1 203 ? -33.249 4.172 34.016 1.00 89.62 203 VAL A O 1
ATOM 1544 N N . VAL A 1 204 ? -33.390 2.337 32.737 1.00 88.31 204 VAL A N 1
ATOM 1545 C CA . VAL A 1 204 ? -32.117 1.744 33.152 1.00 88.31 204 VAL A CA 1
ATOM 1546 C C . VAL A 1 204 ? -31.218 1.466 31.950 1.00 88.31 204 VAL A C 1
ATOM 1548 O O . VAL A 1 204 ? -31.691 1.118 30.866 1.00 88.31 204 VAL A O 1
ATOM 1551 N N . LEU A 1 205 ? -29.905 1.584 32.136 1.00 88.75 205 LEU A N 1
ATOM 1552 C CA . LEU A 1 205 ? -28.919 0.972 31.249 1.00 88.75 205 LEU A CA 1
ATOM 1553 C C . LEU A 1 205 ? -28.667 -0.460 31.702 1.00 88.75 205 LEU A C 1
ATOM 1555 O O . LEU A 1 205 ? -28.363 -0.709 32.870 1.00 88.75 205 LEU A O 1
ATOM 1559 N N . VAL A 1 206 ? -28.776 -1.396 30.763 1.00 86.69 206 VAL A N 1
ATOM 1560 C CA . VAL A 1 206 ? -28.446 -2.797 30.997 1.00 86.69 206 VAL A CA 1
ATOM 1561 C C . VAL A 1 206 ? -26.956 -2.992 30.778 1.00 86.69 206 VAL A C 1
ATOM 1563 O O . VAL A 1 206 ? -26.412 -2.722 29.708 1.00 86.69 206 VAL A O 1
ATOM 1566 N N . VAL A 1 207 ? -26.318 -3.489 31.823 1.00 79.62 207 VAL A N 1
ATOM 1567 C CA . VAL A 1 207 ? -24.881 -3.629 31.950 1.00 79.62 207 VAL A CA 1
ATOM 1568 C C . VAL A 1 207 ? -24.518 -5.103 31.858 1.00 79.62 207 VAL A C 1
ATOM 1570 O O . VAL A 1 207 ? -24.590 -5.838 32.845 1.00 79.62 207 VAL A O 1
ATOM 1573 N N . ASP A 1 208 ? -24.143 -5.556 30.666 1.00 75.06 208 ASP A N 1
ATOM 1574 C CA . ASP A 1 208 ? -23.704 -6.934 30.461 1.00 75.06 208 ASP A CA 1
ATOM 1575 C C . ASP A 1 208 ? -22.219 -6.977 30.072 1.00 75.06 208 ASP A C 1
ATOM 1577 O O . ASP A 1 208 ? -21.849 -6.417 29.041 1.00 75.06 208 ASP A O 1
ATOM 1581 N N . PRO A 1 209 ? -21.357 -7.657 30.851 1.00 67.44 209 PRO A N 1
ATOM 1582 C CA . PRO A 1 209 ? -19.966 -7.893 30.467 1.00 67.44 209 PRO A CA 1
ATOM 1583 C C . PRO A 1 209 ? -19.808 -8.662 29.148 1.00 67.44 209 PRO A C 1
ATOM 1585 O O . PRO A 1 209 ? -18.731 -8.635 28.561 1.00 67.44 209 PRO A O 1
ATOM 1588 N N . SER A 1 210 ? -20.853 -9.372 28.707 1.00 72.31 210 SER A N 1
ATOM 1589 C CA . SER A 1 210 ? -20.885 -10.090 27.430 1.00 72.31 210 SER A CA 1
ATOM 1590 C C . SER A 1 210 ? -21.416 -9.257 26.255 1.00 72.31 210 SER A C 1
ATOM 1592 O O . SER A 1 210 ? -21.390 -9.740 25.124 1.00 72.31 210 SER A O 1
ATOM 1594 N N . SER A 1 211 ? -21.873 -8.019 26.489 1.00 70.94 211 SER A N 1
ATOM 1595 C CA . SER A 1 211 ? -22.297 -7.120 25.411 1.00 70.94 211 SER A CA 1
ATOM 1596 C C . SER A 1 211 ? -21.121 -6.675 24.543 1.00 70.94 211 SER A C 1
ATOM 1598 O O . SER A 1 211 ? -19.994 -6.506 25.011 1.00 70.94 211 SER A O 1
ATOM 1600 N N . GLU A 1 212 ? -21.410 -6.431 23.265 1.00 72.19 212 GLU A N 1
ATOM 1601 C CA . GLU A 1 212 ? -20.461 -5.840 22.322 1.00 72.19 212 GLU A CA 1
ATOM 1602 C C . GLU A 1 212 ? -19.914 -4.497 22.838 1.00 72.19 212 GLU A C 1
ATOM 1604 O O . GLU A 1 212 ? -20.601 -3.744 23.537 1.00 72.19 212 GLU A O 1
ATOM 1609 N N . ARG A 1 213 ? -18.665 -4.170 22.475 1.00 71.50 213 ARG A N 1
ATOM 1610 C CA . ARG A 1 213 ? -18.030 -2.899 22.859 1.00 71.50 213 ARG A CA 1
ATOM 1611 C C . ARG A 1 213 ? -18.909 -1.718 22.442 1.00 71.50 213 ARG A C 1
ATOM 1613 O O . ARG A 1 213 ? -19.271 -1.590 21.279 1.00 71.50 213 ARG A O 1
ATOM 1620 N N . GLY A 1 214 ? -19.220 -0.843 23.397 1.00 71.81 214 GLY A N 1
ATOM 1621 C CA . GLY A 1 214 ? -20.069 0.330 23.166 1.00 71.81 214 GLY A CA 1
ATOM 1622 C C . GLY A 1 214 ? -21.575 0.042 23.082 1.00 71.81 214 GLY A C 1
ATOM 1623 O O . GLY A 1 214 ? -22.344 0.984 22.907 1.00 71.81 214 GLY A O 1
ATOM 1624 N N . TYR A 1 215 ? -22.025 -1.206 23.261 1.00 80.00 215 TYR A N 1
ATOM 1625 C CA . TYR A 1 215 ? -23.447 -1.546 23.251 1.00 80.00 215 TYR A CA 1
ATOM 1626 C C . TYR A 1 215 ? -24.023 -1.687 24.665 1.00 80.00 215 TYR A C 1
ATOM 1628 O O . TYR A 1 215 ? -23.800 -2.672 25.367 1.00 80.00 215 TYR A O 1
ATOM 1636 N N . TRP A 1 216 ? -24.816 -0.690 25.058 1.00 82.31 216 TRP A N 1
ATOM 1637 C CA . TRP A 1 216 ? -25.471 -0.605 26.364 1.00 82.31 216 TRP A CA 1
ATOM 1638 C C . TRP A 1 216 ? -26.963 -0.391 26.143 1.00 82.31 216 TRP A C 1
ATOM 1640 O O . TRP A 1 216 ? -27.398 0.752 25.965 1.00 82.31 216 TRP A O 1
ATOM 1650 N N . PRO A 1 217 ? -27.764 -1.469 26.061 1.00 86.56 217 PRO A N 1
ATOM 1651 C CA . PRO A 1 217 ? -29.176 -1.318 25.787 1.00 86.56 217 PRO A CA 1
ATOM 1652 C C . PRO A 1 217 ? -29.832 -0.541 26.924 1.00 86.56 217 PRO A C 1
ATOM 1654 O O . PRO A 1 217 ? -29.769 -0.935 28.089 1.00 86.56 217 PRO A O 1
ATOM 1657 N N . ARG A 1 218 ? -30.494 0.562 26.570 1.00 90.56 218 ARG A N 1
ATOM 1658 C CA . ARG A 1 218 ? -31.438 1.205 27.480 1.00 90.56 218 ARG A CA 1
ATOM 1659 C C . ARG A 1 218 ? -32.701 0.356 27.538 1.00 90.56 218 ARG A C 1
ATOM 1661 O O . ARG A 1 218 ? -33.150 -0.166 26.512 1.00 90.56 218 ARG A O 1
ATOM 1668 N N . GLY A 1 219 ? -33.303 0.277 28.709 1.00 92.06 219 GLY A N 1
ATOM 1669 C CA . GLY A 1 219 ? -34.580 -0.383 28.876 1.00 92.06 219 GLY A CA 1
ATOM 1670 C C . GLY A 1 219 ? -35.443 0.267 29.938 1.00 92.06 219 GLY A C 1
ATOM 1671 O O . GLY A 1 219 ? -34.977 1.079 30.732 1.00 92.06 219 GLY A O 1
ATOM 1672 N N . LEU A 1 220 ? -36.720 -0.089 29.903 1.00 93.69 220 LEU A N 1
ATOM 1673 C CA . LEU A 1 220 ? -37.720 0.310 30.881 1.00 93.69 220 LEU A CA 1
ATOM 1674 C C . LEU A 1 220 ? -37.994 -0.874 31.806 1.00 93.69 220 LEU A C 1
ATOM 1676 O O . LEU A 1 220 ? -38.236 -1.980 31.318 1.00 93.69 220 LEU A O 1
ATOM 1680 N N . VAL A 1 221 ? -37.982 -0.659 33.116 1.00 93.31 221 VAL A N 1
ATOM 1681 C CA . VAL A 1 221 ? -38.370 -1.691 34.081 1.00 93.31 221 VAL A CA 1
ATOM 1682 C C . VAL A 1 221 ? -39.869 -1.983 33.935 1.00 93.31 221 VAL A C 1
ATOM 1684 O O . VAL A 1 221 ? -40.698 -1.092 34.106 1.00 93.31 221 VAL A O 1
ATOM 1687 N N . GLU A 1 222 ? -40.222 -3.226 33.600 1.00 94.81 222 GLU A N 1
ATOM 1688 C CA . GLU A 1 222 ? -41.612 -3.696 33.468 1.00 94.81 222 GLU A CA 1
ATOM 1689 C C . GLU A 1 222 ? -42.134 -4.363 34.734 1.00 94.81 222 GLU A C 1
ATOM 1691 O O . GLU A 1 222 ? -43.314 -4.241 35.051 1.00 94.81 222 GLU A O 1
ATOM 1696 N N . ALA A 1 223 ? -41.273 -5.100 35.430 1.00 93.19 223 ALA A N 1
ATOM 1697 C CA . ALA A 1 223 ? -41.623 -5.801 36.655 1.00 93.19 223 ALA A CA 1
ATOM 1698 C C . ALA A 1 223 ? -40.411 -5.877 37.580 1.00 93.19 223 ALA A C 1
ATOM 1700 O O . ALA A 1 223 ? -39.269 -5.939 37.122 1.00 93.19 223 ALA A O 1
ATOM 1701 N N . VAL A 1 224 ? -40.669 -5.906 38.883 1.00 92.56 224 VAL A N 1
ATOM 1702 C CA . VAL A 1 224 ? -39.649 -6.035 39.925 1.00 92.56 224 VAL A CA 1
ATOM 1703 C C . VAL A 1 224 ? -39.975 -7.225 40.814 1.00 92.56 224 VAL A C 1
ATOM 1705 O O . VAL A 1 224 ? -41.139 -7.534 41.067 1.00 92.56 224 VAL A O 1
ATOM 1708 N N . HIS A 1 225 ? -38.936 -7.915 41.270 1.00 90.69 225 HIS A N 1
ATOM 1709 C CA . HIS A 1 225 ? -39.054 -9.126 42.070 1.00 90.69 225 HIS A CA 1
ATOM 1710 C C . HIS A 1 225 ? -38.273 -8.949 43.381 1.00 90.69 225 HIS A C 1
ATOM 1712 O O . HIS A 1 225 ? -37.043 -9.111 43.395 1.00 90.69 225 HIS A O 1
ATOM 1718 N N . PRO A 1 226 ? -38.960 -8.575 44.475 1.00 87.69 226 PRO A N 1
ATOM 1719 C CA . PRO A 1 226 ? -38.341 -8.449 45.786 1.00 87.69 226 PRO A CA 1
ATOM 1720 C C . PRO A 1 226 ? -38.001 -9.820 46.389 1.00 87.69 226 PRO A C 1
ATOM 1722 O O . PRO A 1 226 ? -38.671 -10.821 46.131 1.00 87.69 226 PRO A O 1
ATOM 1725 N N . GLY A 1 227 ? -36.927 -9.865 47.179 1.00 84.75 227 GLY A N 1
ATOM 1726 C CA . GLY A 1 227 ? -36.551 -11.032 47.979 1.00 84.75 227 GLY A CA 1
ATOM 1727 C C . GLY A 1 227 ? -37.332 -11.130 49.293 1.00 84.75 227 GLY A C 1
ATOM 1728 O O . GLY A 1 227 ? -38.194 -10.306 49.588 1.00 84.75 227 GLY A O 1
ATOM 1729 N N . ALA A 1 228 ? -36.990 -12.122 50.119 1.00 83.50 228 ALA A N 1
ATOM 1730 C CA . ALA A 1 228 ? -37.633 -12.351 51.42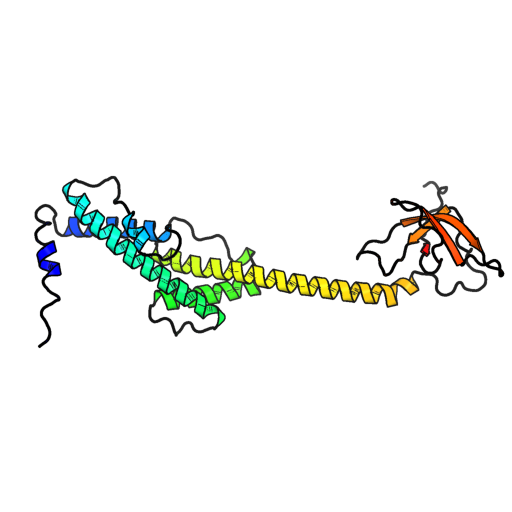0 1.00 83.50 228 ALA A CA 1
ATOM 1731 C C . ALA A 1 228 ? -37.454 -11.195 52.428 1.00 83.50 228 ALA A C 1
ATOM 1733 O O . ALA A 1 228 ? -38.229 -11.065 53.366 1.00 83.50 228 ALA A O 1
ATOM 1734 N N . ASP A 1 229 ? -36.447 -10.348 52.225 1.00 83.12 229 ASP A N 1
ATOM 1735 C CA . ASP A 1 229 ? -36.161 -9.134 52.999 1.00 83.12 229 ASP A CA 1
ATOM 1736 C C . ASP A 1 229 ? -36.819 -7.868 52.414 1.00 83.12 229 ASP A C 1
ATOM 1738 O O . ASP A 1 229 ? -36.515 -6.759 52.848 1.00 83.12 229 ASP A O 1
ATOM 1742 N N . GLY A 1 230 ? -37.679 -8.013 51.399 1.00 81.25 230 GLY A N 1
ATOM 1743 C CA . GLY A 1 230 ? -38.387 -6.909 50.747 1.00 81.25 230 GLY A CA 1
ATOM 1744 C C . GLY A 1 230 ? -37.558 -6.113 49.735 1.00 81.25 230 GLY A C 1
ATOM 1745 O O . GLY A 1 230 ? -38.104 -5.220 49.096 1.00 81.25 230 GLY A O 1
ATOM 1746 N N . ARG A 1 231 ? -36.272 -6.440 49.541 1.00 83.06 231 ARG A N 1
ATOM 1747 C CA . ARG A 1 231 ? -35.377 -5.713 48.623 1.00 83.06 231 ARG A CA 1
ATOM 1748 C C . ARG A 1 231 ? -35.464 -6.222 47.190 1.00 83.06 231 ARG A C 1
ATOM 1750 O O . ARG A 1 231 ? -35.361 -7.434 46.955 1.00 83.06 231 ARG A O 1
ATOM 1757 N N . VAL A 1 232 ? -35.558 -5.313 46.217 1.00 85.31 232 VAL A N 1
ATOM 1758 C CA . VAL A 1 232 ? -35.543 -5.657 44.784 1.00 85.31 232 VAL A CA 1
ATOM 1759 C C . VAL A 1 232 ? -34.138 -6.091 44.361 1.00 85.31 232 VAL A C 1
ATOM 1761 O O . VAL A 1 232 ? -33.210 -5.291 44.279 1.00 85.31 232 VAL A O 1
ATOM 1764 N N . ARG A 1 233 ? -33.973 -7.384 44.059 1.00 86.50 233 ARG A N 1
ATOM 1765 C CA . ARG A 1 233 ? -32.706 -7.940 43.536 1.00 86.50 233 ARG A CA 1
ATOM 1766 C C . ARG A 1 233 ? -32.751 -8.235 42.048 1.00 86.50 233 ARG A C 1
ATOM 1768 O O . ARG A 1 233 ? -31.700 -8.342 41.413 1.00 86.50 233 ARG A O 1
ATOM 1775 N N . VAL A 1 234 ? -33.952 -8.387 41.499 1.00 90.31 234 VAL A N 1
ATOM 1776 C CA . VAL A 1 234 ? -34.174 -8.823 40.125 1.00 90.31 234 VAL A CA 1
ATOM 1777 C C . VAL A 1 234 ? -35.326 -8.030 39.510 1.00 90.31 234 VAL A C 1
ATOM 1779 O O . VAL A 1 234 ? -36.334 -7.798 40.172 1.00 90.31 234 VAL A O 1
ATOM 1782 N N . ALA A 1 235 ? -35.189 -7.647 38.242 1.00 92.12 235 ALA A N 1
ATOM 1783 C CA . ALA A 1 235 ? -36.212 -6.945 37.476 1.00 92.12 235 ALA A CA 1
ATOM 1784 C C . ALA A 1 235 ? -36.318 -7.483 36.039 1.00 92.12 235 ALA A C 1
ATOM 1786 O O . ALA A 1 235 ? -35.344 -7.985 35.470 1.00 92.12 235 ALA A O 1
ATOM 1787 N N . ASP A 1 236 ? -37.502 -7.356 35.450 1.00 94.56 236 ASP A N 1
ATOM 1788 C CA . ASP A 1 236 ? -37.738 -7.554 34.024 1.00 94.56 236 ASP A CA 1
ATOM 1789 C C . ASP A 1 236 ? -37.619 -6.207 33.311 1.00 94.56 236 ASP A C 1
ATOM 1791 O O . ASP A 1 236 ? -38.248 -5.227 33.709 1.00 94.56 236 ASP A O 1
ATOM 1795 N N . VAL A 1 237 ? -36.808 -6.151 32.255 1.00 94.12 237 VAL A N 1
ATOM 1796 C CA . VAL A 1 237 ? -36.471 -4.900 31.566 1.00 94.12 237 VAL A CA 1
ATOM 1797 C C . VAL A 1 237 ? -36.826 -4.998 30.088 1.00 94.12 237 VAL A C 1
ATOM 1799 O O . VAL A 1 237 ? -36.249 -5.804 29.355 1.00 94.12 237 VAL A O 1
ATOM 1802 N N . ARG A 1 238 ? -37.737 -4.145 29.618 1.00 94.81 238 ARG A N 1
ATOM 1803 C CA . ARG A 1 238 ? -38.083 -4.020 28.19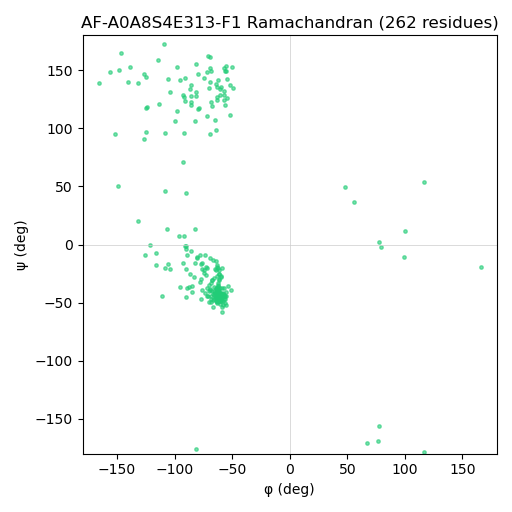9 1.00 94.81 238 ARG A CA 1
ATOM 1804 C C . ARG A 1 238 ? -37.030 -3.200 27.475 1.00 94.81 238 ARG A C 1
ATOM 1806 O O . ARG A 1 238 ? -36.868 -2.014 27.749 1.00 94.81 238 ARG A O 1
ATOM 1813 N N . THR A 1 239 ? -36.350 -3.817 26.520 1.00 92.12 239 THR A N 1
ATOM 1814 C CA . THR A 1 239 ? -35.413 -3.146 25.608 1.00 92.12 239 THR A CA 1
ATOM 1815 C C . THR A 1 239 ? -36.004 -3.084 24.199 1.00 92.12 239 THR A C 1
ATOM 1817 O O . THR A 1 239 ? -37.023 -3.715 23.917 1.00 92.12 239 THR A O 1
ATOM 1820 N N . SER A 1 240 ? -35.355 -2.369 23.277 1.00 88.88 240 SER A N 1
ATOM 1821 C CA . SER A 1 240 ? -35.775 -2.330 21.865 1.00 88.88 240 SER A CA 1
ATOM 1822 C C . SER A 1 240 ? -35.728 -3.695 21.166 1.00 88.88 240 SER A C 1
ATOM 1824 O O . SER A 1 240 ? -36.423 -3.892 20.175 1.00 88.88 240 SER A O 1
ATOM 1826 N N . ARG A 1 241 ? -34.936 -4.648 21.678 1.00 87.19 241 ARG A N 1
ATOM 1827 C CA . ARG A 1 241 ? -34.812 -6.014 21.136 1.00 87.19 241 ARG A CA 1
ATOM 1828 C C . ARG A 1 241 ? -35.713 -7.028 21.853 1.00 87.19 241 ARG A C 1
ATOM 1830 O O . ARG A 1 241 ? -35.592 -8.223 21.605 1.00 87.19 241 ARG A O 1
ATOM 1837 N N . GLY A 1 242 ? -36.593 -6.563 22.741 1.00 90.69 242 GLY A N 1
ATOM 1838 C CA . GLY A 1 242 ? -37.488 -7.393 23.546 1.00 90.69 242 GLY A CA 1
ATOM 1839 C C . GLY A 1 242 ? -37.220 -7.293 25.049 1.00 90.69 242 GLY A C 1
ATOM 1840 O O . GLY A 1 242 ? -36.359 -6.534 25.509 1.00 90.69 242 GLY A O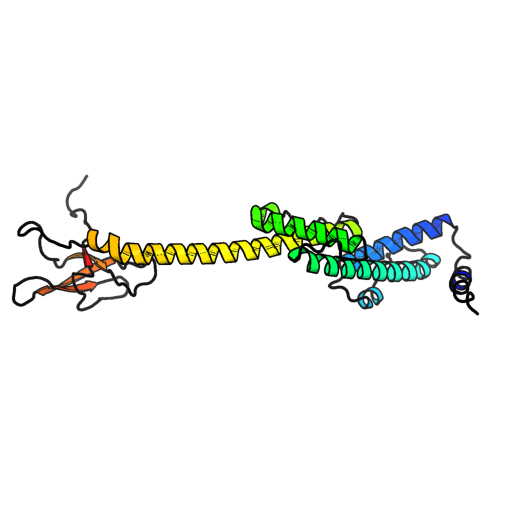 1
ATOM 1841 N N . THR A 1 243 ? -37.985 -8.054 25.831 1.00 92.25 243 THR A N 1
ATOM 1842 C CA . THR A 1 243 ? -37.900 -8.035 27.298 1.00 92.25 243 THR A CA 1
ATOM 1843 C C . THR A 1 243 ? -36.819 -8.982 27.808 1.00 92.25 243 THR A C 1
ATOM 1845 O O . THR A 1 243 ? -36.877 -10.197 27.623 1.00 92.25 243 THR A O 1
ATOM 1848 N N . LEU A 1 244 ? -35.848 -8.418 28.519 1.00 90.81 244 LEU A N 1
ATOM 1849 C CA . LEU A 1 244 ? -34.846 -9.150 29.275 1.00 90.81 244 LEU A CA 1
ATOM 1850 C C . LEU A 1 244 ? -35.436 -9.554 30.625 1.00 90.81 244 LEU A C 1
ATOM 1852 O O . LEU A 1 244 ? -35.600 -8.725 31.518 1.00 90.81 244 LEU A O 1
ATOM 1856 N N . ARG A 1 245 ? -35.752 -10.842 30.769 1.00 92.19 245 ARG A N 1
ATOM 1857 C CA . ARG A 1 245 ? -36.340 -11.383 31.997 1.00 92.19 245 ARG A CA 1
ATOM 1858 C C . ARG A 1 245 ? -35.291 -11.630 33.077 1.00 92.19 245 ARG A C 1
ATOM 1860 O O . ARG A 1 245 ? -34.154 -12.014 32.779 1.00 92.19 245 ARG A O 1
ATOM 1867 N N . ARG A 1 246 ? -35.697 -11.451 34.330 1.00 89.88 246 ARG A N 1
ATOM 1868 C CA . ARG A 1 246 ? -34.940 -11.750 35.547 1.00 89.88 246 ARG A CA 1
ATOM 1869 C C . ARG A 1 246 ? -33.505 -11.212 35.537 1.00 89.88 246 ARG A C 1
ATOM 1871 O O . ARG A 1 246 ? -32.553 -11.940 35.821 1.00 89.88 246 ARG A O 1
ATOM 1878 N N . ARG A 1 247 ? -33.324 -9.937 35.192 1.00 89.38 247 ARG A N 1
AT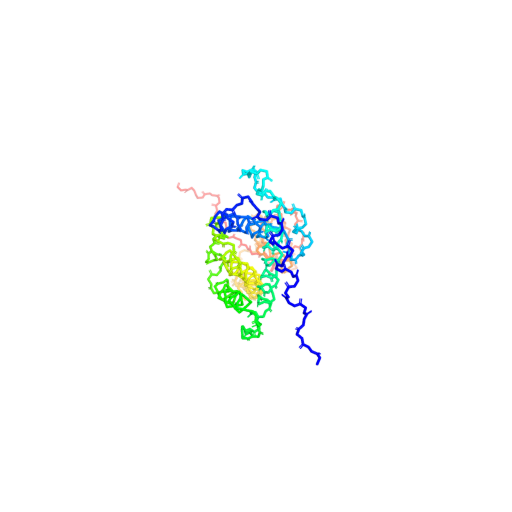OM 1879 C CA . ARG A 1 247 ? -32.015 -9.275 35.242 1.00 89.38 247 ARG A CA 1
ATOM 1880 C C . ARG A 1 247 ? -31.698 -8.816 36.659 1.00 89.38 247 ARG A C 1
ATOM 1882 O O . ARG A 1 247 ? -32.528 -8.205 37.319 1.00 89.38 247 ARG A O 1
ATOM 1889 N N . SER A 1 248 ? -30.490 -9.135 37.124 1.00 87.44 248 SER A N 1
ATOM 1890 C CA . SER A 1 248 ? -30.000 -8.681 38.429 1.00 87.44 248 SER A CA 1
ATOM 1891 C C . SER A 1 248 ? -29.892 -7.160 38.449 1.00 87.44 248 SER A C 1
ATOM 1893 O O . SER A 1 248 ? -29.335 -6.579 37.518 1.00 87.44 248 SER A O 1
ATOM 1895 N N . VAL A 1 249 ? -30.351 -6.528 39.529 1.00 83.88 249 VAL A N 1
ATOM 1896 C CA . VAL A 1 249 ? -30.250 -5.072 39.731 1.00 83.88 249 VAL A CA 1
ATOM 1897 C C . VAL A 1 249 ? -28.794 -4.597 39.737 1.00 83.88 249 VAL A C 1
ATOM 1899 O O . VAL A 1 249 ? -28.503 -3.499 39.285 1.00 83.88 249 VAL A O 1
ATOM 1902 N N . GLN A 1 250 ? -27.841 -5.458 40.109 1.00 78.94 250 GLN A N 1
ATOM 1903 C CA . GLN A 1 250 ? -26.404 -5.156 40.011 1.00 78.94 250 GLN A CA 1
ATOM 1904 C C . GLN A 1 250 ? -25.912 -4.961 38.568 1.00 78.94 250 GLN A C 1
ATOM 1906 O O . GLN A 1 250 ? -24.797 -4.497 38.355 1.00 78.94 250 GLN A O 1
ATOM 1911 N N . ARG A 1 251 ? -26.718 -5.351 37.576 1.00 81.62 251 ARG A N 1
ATOM 1912 C CA . ARG A 1 251 ? -26.463 -5.155 36.145 1.00 81.62 251 ARG A CA 1
ATOM 1913 C C . ARG A 1 251 ? -27.355 -4.070 35.540 1.00 81.62 251 ARG A C 1
ATOM 1915 O O . ARG A 1 251 ? -27.466 -3.998 34.320 1.00 81.62 251 ARG A O 1
ATOM 1922 N N . LEU A 1 252 ? -28.019 -3.261 36.361 1.00 84.69 252 LEU A N 1
ATOM 1923 C CA . LEU A 1 252 ? -28.917 -2.201 35.920 1.00 84.69 252 LEU A CA 1
ATOM 1924 C C . LEU A 1 252 ? -28.469 -0.879 36.545 1.00 84.69 252 LEU A C 1
ATOM 1926 O O . LEU A 1 252 ? -28.482 -0.728 37.763 1.00 84.69 252 LEU A O 1
ATOM 1930 N N . ALA A 1 253 ? -28.079 0.082 35.711 1.00 84.06 253 ALA A N 1
ATOM 1931 C CA . ALA A 1 253 ? -27.800 1.443 36.161 1.00 84.06 253 ALA A CA 1
ATOM 1932 C C . ALA A 1 253 ? -29.032 2.312 35.906 1.00 84.06 253 ALA A C 1
ATOM 1934 O O . ALA A 1 253 ? -29.399 2.510 34.746 1.00 84.06 253 ALA A O 1
ATOM 1935 N N . ARG A 1 254 ? -29.680 2.819 36.964 1.00 83.69 254 ARG A N 1
ATOM 1936 C CA . ARG A 1 254 ? -30.793 3.770 36.824 1.00 83.69 254 ARG A CA 1
ATOM 1937 C C . ARG A 1 254 ? -30.282 5.052 36.179 1.00 83.69 254 ARG A C 1
ATOM 1939 O O . ARG A 1 254 ? -29.302 5.631 36.642 1.00 83.69 254 ARG A O 1
ATOM 1946 N N . LEU A 1 255 ? -30.933 5.477 35.102 1.00 82.75 255 LEU A N 1
ATOM 1947 C CA . LEU A 1 255 ? -30.644 6.754 34.469 1.00 82.75 255 LEU A CA 1
ATOM 1948 C C . LEU A 1 255 ? -31.450 7.858 35.159 1.00 82.75 255 LEU A C 1
ATOM 1950 O O . LEU A 1 255 ? -32.637 7.657 35.414 1.00 82.75 255 LEU A O 1
ATOM 1954 N N . PRO A 1 256 ? -30.850 9.030 35.425 1.00 74.12 256 PRO A N 1
ATOM 1955 C CA . PRO A 1 256 ? -31.605 10.184 35.879 1.00 74.12 256 PRO A CA 1
ATOM 1956 C C . PRO A 1 256 ? -32.553 10.610 34.758 1.00 74.12 256 PRO A C 1
ATOM 1958 O O . PRO A 1 256 ? -32.138 11.123 33.718 1.00 74.12 256 PRO A O 1
ATOM 1961 N N . THR A 1 257 ? -33.840 10.348 34.946 1.00 68.75 257 THR A N 1
ATOM 1962 C CA . THR A 1 257 ? -34.887 10.860 34.070 1.00 68.75 257 THR A CA 1
ATOM 1963 C C . THR A 1 257 ? -35.379 12.176 34.636 1.00 68.75 257 THR A C 1
ATOM 1965 O O . THR A 1 257 ? -35.773 12.228 35.800 1.00 68.75 257 THR A O 1
ATOM 1968 N N . HIS A 1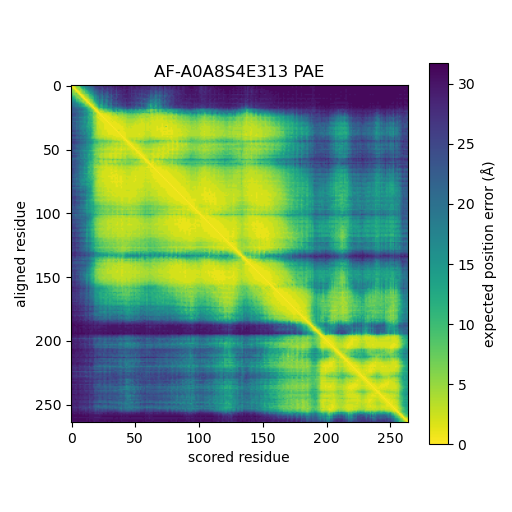 258 ? -35.397 13.228 33.816 1.00 57.84 258 HIS A N 1
ATOM 1969 C CA . HIS A 1 258 ? -36.130 14.437 34.175 1.00 57.84 258 HIS A CA 1
ATOM 1970 C C . HIS A 1 258 ? -37.596 14.043 34.413 1.00 57.84 258 HIS A C 1
ATOM 1972 O O . HIS A 1 258 ? -38.172 13.363 33.550 1.00 57.84 258 HIS A O 1
ATOM 1978 N N . PRO A 1 259 ? -38.211 14.410 35.549 1.00 54.59 259 PRO A N 1
ATOM 1979 C CA . PRO A 1 259 ? -39.628 14.160 35.748 1.00 54.59 259 PRO A CA 1
ATOM 1980 C C . PRO A 1 259 ? -40.408 14.824 34.610 1.00 54.59 259 PRO A C 1
ATOM 1982 O O . PRO A 1 259 ? -40.250 16.014 34.336 1.00 54.59 259 PRO A O 1
ATOM 1985 N N . ARG A 1 260 ? -41.220 14.028 33.903 1.00 44.91 260 ARG A N 1
ATOM 1986 C CA . ARG A 1 260 ? -42.183 14.530 32.918 1.00 44.91 260 ARG A CA 1
ATOM 1987 C C . ARG A 1 260 ? -43.273 15.270 33.690 1.00 44.91 260 ARG A C 1
ATOM 1989 O O . ARG A 1 260 ? -44.188 14.630 34.195 1.00 44.91 260 ARG A O 1
ATOM 1996 N N . GLY A 1 261 ? -43.143 16.588 33.815 1.00 48.41 261 GLY A N 1
ATOM 1997 C CA . GLY A 1 261 ? -44.123 17.415 34.524 1.00 48.41 261 GLY A CA 1
ATOM 1998 C C . GLY A 1 261 ? -43.667 18.832 34.870 1.00 48.41 261 GLY A C 1
ATOM 1999 O O . GLY A 1 261 ? -44.521 19.686 35.073 1.00 48.41 261 GLY A O 1
ATOM 2000 N N . GLU A 1 262 ? -42.366 19.117 34.882 1.00 40.19 262 GLU A N 1
ATOM 2001 C CA . GLU A 1 262 ? -41.878 20.492 35.037 1.00 40.19 262 GLU A CA 1
ATOM 2002 C C . GLU A 1 262 ? -41.702 21.110 33.648 1.00 40.19 262 GLU A C 1
ATOM 2004 O O . GLU A 1 262 ? -40.735 20.842 32.934 1.00 40.19 262 GLU A O 1
ATOM 2009 N N . ALA A 1 263 ? -42.730 21.850 33.227 1.00 43.53 263 ALA A N 1
ATOM 2010 C CA . ALA A 1 263 ? -42.674 22.727 32.068 1.00 43.53 263 ALA A CA 1
ATOM 2011 C C . ALA A 1 263 ? -41.629 23.831 32.299 1.00 43.53 263 ALA A C 1
ATOM 2013 O O . ALA A 1 263 ? -41.505 24.336 33.415 1.00 43.53 263 ALA A O 1
ATOM 2014 N N . TYR A 1 264 ? -40.903 24.178 31.234 1.00 46.56 264 TYR A N 1
ATOM 2015 C CA . TYR A 1 264 ? -40.168 25.441 31.138 1.00 46.56 264 TYR A CA 1
ATOM 2016 C C . TYR A 1 264 ? -41.119 26.637 31.218 1.00 46.56 264 TYR A C 1
ATOM 2018 O O . TYR A 1 264 ? -42.247 26.516 30.680 1.00 46.56 264 TYR A O 1
#

Nearest PDB structures (foldseek):
  8xv4-assembly1_A  TM=4.419E-01  e=3.174E-02  Homo sapiens

pLDDT: mean 82.95, std 16.55, range [31.53, 97.94]

Foldseek 3Di:
DDDDDPPPVVVVVVVLPPDDDPVRLVVLLVQLLQQLLLQLLPDPALDLVSLVVRAGDPPDDPSSRVSSNVSSSVSNNVNSVLLVLLVCLLVCLVVVPLVPRPDPSSSLLSVLLNVLLVCCQPVNLVSLDDQDDSPDRSSVNSNNNSSSVSNNVNNVVNVVVVVVVVVVVLVVVQVCCLVPVVVVLQCVDDDVPDDDADDQQFWWWFADPPDDRPDTFIWGFHAFDADPVRHTQFTWTQTPVGIDHGDGSSRIRGDDDDPPPDDD

Sequence (264 aa):
MNLLIGLKSLEFIDGIYTALTSEEAADLQETCCAHGEAYATSAPGTNPRVCSDAKPPDDLDEEQVEPCIIAVKACCQKHIKKKKDCAAGMKLAPLKKCAVPKSDIGKICCEECSLGRWTGESQGKEACGDPPDEYVSPASALRKNAYHQCCTDQSDISSRKQWRVAQRLADMFWGRWLKEALPCLLPRTMKPGSEEDLQVGDVVLVVDPSSERGYWPRGLVEAVHPGADGRVRVADVRTSRGTLRRRSVQRLARLPTHPRGEAY

Radius of gyration: 37.52 Å; Cα contacts (8 Å, |Δi|>4): 350; chains: 1; bounding box: 87×44×104 Å

Organism: Plutella xylostella (NCBI:txid51655)

Secondary structure (DSSP, 8-state):
----SSSHHHHTTTTT-SSS-HHHHHHHHHHHHHHHHHHHHHSSSS-GGGGGGPPPPS---HHHHHHHHHHHHHHHHHHHHHHHHHHHHHHHGGGT-TT--SSHHHHHHHHHHHHHHHHHHHT-SGGG-SPPPTTS-HHHHHHHHHHHHHHHHHHHHHHHHHHHHHHHHHHHHHHHIIIIIHHHHS-S---TTSSPPP-TT-EEEE--TTSPTT---EEEEEEEEE-TTS-EEEEEEEETTEEEEEEEGGGEEE--PPPTT---